Protein AF-A0A7V8ZSY3-F1 (afdb_monomer_lite)

Foldseek 3Di:
DVLLVVLLVLLVCLVVDDPVCSVVSNVVSLVSLVVLCVVVVVPQLSSLLSNLLSLLPDDCVVVSLVSNLVSLVVCVVPVVNDPANLSNLSSLLSQLSSCVVVVVNVSNVVSPVVSVDPDNDDDDDDDALWDADQAQFIFRHPFDWDDPDPPAWIWTGRLHPDIKIWGQAPQRAEIEIEFQFQAQVSSVVRVVVVCVVPVSHHYHAAYEFQALANGRQHNQVNQCPDVVRHAYEFAPCRLVRLVVLVPDDVVVVCNHRHDRGDNVSSNPDDGPHHDHAFDWDHDNNDIDTWHQDAPDVHRRGID

Secondary structure (DSSP, 8-state):
-HHHHHHHHHHHTGGGS-TTTHHHHHHHHHHHHHHHHHHTTT--HHHHHHHHHHHHHS-GGG-THHHHHHHHHHHHHTGGGSSSTTHHHHHHHHHHHHHHHTT-HHHHHHHHHHHT-SSSS-------S-EEETTTEEESS--EEEEEETTTEEEEESSSSS-EEEEE-TTSS-EEEE---S-HHHHHHHHHHHHHH-TTPPPEEEEE-S--SHHHHTTHHHHHTSSSPPEEEE-TTHHHHHHHHTTS-HHHHHHHH-TT--HHHHHT---SEE--S-EEEEETTEEEEE-EESSSSSTTEE-

Structure (mmCIF, N/CA/C/O backbone):
data_AF-A0A7V8ZSY3-F1
#
_entry.id   AF-A0A7V8ZSY3-F1
#
loop_
_atom_site.group_PDB
_atom_site.id
_atom_site.type_symbol
_atom_site.label_atom_id
_atom_site.label_alt_id
_atom_site.label_comp_id
_atom_site.label_asym_id
_atom_site.label_entity_id
_atom_site.label_seq_id
_atom_site.pdbx_PDB_ins_code
_atom_site.Cartn_x
_atom_site.Cartn_y
_atom_site.Cartn_z
_atom_site.occupancy
_atom_site.B_iso_or_equiv
_atom_site.auth_seq_id
_atom_site.auth_comp_id
_atom_site.auth_asym_id
_atom_site.auth_atom_id
_atom_site.pdbx_PDB_model_num
ATOM 1 N N . MET A 1 1 ? 6.169 -17.251 -19.938 1.00 71.38 1 MET A N 1
ATOM 2 C CA . MET A 1 1 ? 6.970 -16.881 -18.748 1.00 71.38 1 MET A CA 1
ATOM 3 C C . MET A 1 1 ? 8.326 -17.573 -18.709 1.00 71.38 1 MET A C 1
ATOM 5 O O . MET A 1 1 ? 9.315 -16.859 -18.752 1.00 71.38 1 MET A O 1
ATOM 9 N N . TYR A 1 2 ? 8.409 -18.911 -18.698 1.00 81.25 2 TYR A N 1
ATOM 10 C CA . TYR A 1 2 ? 9.696 -19.634 -18.654 1.00 81.25 2 TYR A CA 1
ATOM 11 C C . TYR A 1 2 ? 10.700 -19.192 -19.739 1.00 81.25 2 TYR A C 1
ATOM 13 O O . TYR A 1 2 ? 11.804 -18.771 -19.412 1.00 81.25 2 TYR A O 1
ATOM 21 N N . LEU A 1 3 ? 10.290 -19.189 -21.015 1.00 79.25 3 LEU A N 1
ATOM 22 C CA . LEU A 1 3 ? 11.155 -18.768 -22.129 1.00 79.25 3 LEU A CA 1
ATOM 23 C C . LEU A 1 3 ? 11.642 -17.320 -21.998 1.00 79.25 3 LEU A C 1
ATOM 25 O O . LEU A 1 3 ? 12.791 -17.027 -22.304 1.00 79.25 3 LEU A O 1
ATOM 29 N N . THR A 1 4 ? 10.787 -16.425 -21.498 1.00 80.19 4 THR A N 1
ATOM 30 C CA . THR A 1 4 ? 11.145 -15.027 -21.242 1.00 80.19 4 THR A CA 1
ATOM 31 C C . THR A 1 4 ? 12.236 -14.925 -20.176 1.00 80.19 4 THR A C 1
ATOM 33 O O . THR A 1 4 ? 13.214 -14.219 -20.376 1.00 80.19 4 THR A O 1
ATOM 36 N N . ALA A 1 5 ? 12.101 -15.659 -19.067 1.00 79.69 5 ALA A N 1
ATOM 37 C CA . ALA A 1 5 ? 13.089 -15.653 -17.990 1.00 79.69 5 ALA A CA 1
ATOM 38 C C . ALA A 1 5 ? 14.443 -16.216 -18.453 1.00 79.69 5 ALA A C 1
ATOM 40 O O . ALA A 1 5 ? 15.484 -15.611 -18.200 1.00 79.69 5 ALA A O 1
ATOM 41 N N . VAL A 1 6 ? 14.429 -17.334 -19.187 1.00 83.25 6 VAL A N 1
ATOM 42 C CA . VAL A 1 6 ? 15.644 -17.940 -19.751 1.00 83.25 6 VAL A CA 1
ATOM 43 C C . VAL A 1 6 ? 16.326 -16.986 -20.731 1.00 83.25 6 VAL A C 1
ATOM 45 O O . VAL A 1 6 ? 17.536 -16.790 -20.641 1.00 83.25 6 VAL A O 1
ATOM 48 N N . ALA A 1 7 ? 15.571 -16.350 -21.628 1.00 83.19 7 ALA A N 1
ATOM 49 C CA . ALA A 1 7 ? 16.133 -15.407 -22.586 1.00 83.19 7 ALA A CA 1
ATOM 50 C C . ALA A 1 7 ? 16.780 -14.193 -21.897 1.00 83.19 7 ALA A C 1
ATOM 52 O O . ALA A 1 7 ? 17.877 -13.790 -22.277 1.00 83.19 7 ALA A O 1
ATOM 53 N N . SER A 1 8 ? 16.164 -13.648 -20.846 1.00 81.62 8 SER A N 1
ATOM 54 C CA . SER A 1 8 ? 16.742 -12.530 -20.090 1.00 81.62 8 SER A CA 1
ATOM 55 C C . SER A 1 8 ? 18.037 -12.911 -19.369 1.00 81.62 8 SER A C 1
ATOM 57 O O . SER A 1 8 ? 19.006 -12.156 -19.419 1.00 81.62 8 SER A O 1
ATOM 59 N N . LEU A 1 9 ? 18.101 -14.104 -18.765 1.00 83.94 9 LEU A N 1
ATOM 60 C CA . LEU A 1 9 ? 19.337 -14.618 -18.160 1.00 83.94 9 LEU A CA 1
ATOM 61 C C . LEU A 1 9 ? 20.438 -14.814 -19.211 1.00 83.94 9 LEU A C 1
ATOM 63 O O . LEU A 1 9 ? 21.585 -14.429 -18.997 1.00 83.94 9 LEU A O 1
ATOM 67 N N . ARG A 1 10 ? 20.084 -15.357 -20.383 1.00 87.88 10 ARG A N 1
ATOM 68 C CA . ARG A 1 10 ? 21.019 -15.507 -21.506 1.00 87.88 10 ARG A CA 1
ATOM 69 C C . ARG A 1 10 ? 21.526 -14.164 -22.021 1.00 87.88 10 ARG A C 1
ATOM 71 O O . ARG A 1 10 ? 22.699 -14.075 -22.372 1.00 87.88 10 ARG A O 1
ATOM 78 N N . ALA A 1 11 ? 20.670 -13.145 -22.070 1.00 83.56 11 ALA A N 1
ATOM 79 C CA . ALA A 1 11 ? 21.058 -11.796 -22.467 1.00 83.56 11 ALA A CA 1
ATOM 80 C C . ALA A 1 11 ? 22.077 -11.200 -21.484 1.00 83.56 11 ALA A C 1
ATOM 82 O O . ALA A 1 11 ? 23.098 -10.682 -21.924 1.00 83.56 11 ALA A O 1
ATOM 83 N N . GLY A 1 12 ? 21.851 -11.354 -20.174 1.00 81.19 12 GLY A N 1
ATOM 84 C CA . GLY A 1 12 ? 22.788 -10.900 -19.140 1.00 81.19 12 GLY A CA 1
ATOM 85 C C . GLY A 1 12 ? 24.145 -11.614 -19.164 1.00 81.19 12 GLY A C 1
ATOM 86 O O . GLY A 1 12 ? 25.152 -11.014 -18.814 1.00 81.19 12 GLY A O 1
ATOM 87 N N . HIS A 1 13 ? 24.192 -12.865 -19.629 1.00 88.00 13 HIS A N 1
ATOM 88 C CA . HIS A 1 13 ? 25.427 -13.653 -19.741 1.00 88.00 13 HIS A CA 1
ATOM 89 C C . HIS A 1 13 ? 26.177 -13.453 -21.074 1.00 88.00 13 HIS A C 1
ATOM 91 O O . HIS A 1 13 ? 27.211 -14.074 -21.312 1.00 88.00 13 HIS A O 1
ATOM 97 N N . ALA A 1 14 ? 25.670 -12.625 -21.996 1.00 83.88 14 ALA A N 1
ATOM 98 C CA . ALA A 1 14 ? 26.228 -12.528 -23.347 1.00 83.88 14 ALA A CA 1
ATOM 99 C C . ALA A 1 14 ? 27.699 -12.065 -23.377 1.00 83.88 14 ALA A C 1
ATOM 101 O O . ALA A 1 14 ? 28.445 -12.476 -24.273 1.00 83.88 14 ALA A O 1
ATOM 102 N N . ASP A 1 15 ? 28.126 -11.255 -22.406 1.00 84.06 15 ASP A N 1
ATOM 103 C CA . ASP A 1 15 ? 29.500 -10.750 -22.321 1.00 84.06 15 ASP A CA 1
ATOM 104 C C . ASP A 1 15 ? 30.519 -11.809 -21.879 1.00 84.06 15 ASP A C 1
ATOM 106 O O . ASP A 1 15 ? 31.682 -11.729 -22.285 1.00 84.06 15 ASP A O 1
ATOM 110 N N . ASP A 1 16 ? 30.068 -12.857 -21.188 1.00 86.56 16 ASP A N 1
ATOM 111 C CA . ASP A 1 16 ? 30.887 -14.011 -20.795 1.00 86.56 16 ASP A CA 1
ATOM 112 C C . ASP A 1 16 ? 30.999 -15.059 -21.917 1.00 86.56 16 ASP A C 1
ATOM 114 O O . ASP A 1 16 ? 31.832 -15.969 -21.878 1.00 86.56 16 ASP A O 1
ATOM 118 N N . VAL A 1 17 ? 30.169 -14.948 -22.961 1.00 84.81 17 VAL A N 1
ATOM 119 C CA . VAL A 1 17 ? 30.220 -15.849 -24.116 1.00 84.81 17 VAL A CA 1
ATOM 120 C C . VAL A 1 17 ? 31.403 -15.481 -25.006 1.00 84.81 17 VAL A C 1
ATOM 122 O O . VAL A 1 17 ? 31.562 -14.329 -25.430 1.00 84.81 17 VAL A O 1
ATOM 125 N N . PHE A 1 18 ? 32.196 -16.498 -25.357 1.00 88.44 18 PHE A N 1
ATOM 126 C CA . PHE A 1 18 ? 33.329 -16.377 -26.273 1.00 88.44 18 PHE A CA 1
ATOM 127 C C . PHE A 1 18 ? 32.944 -15.634 -27.562 1.00 88.44 18 PHE A C 1
ATOM 129 O O . PHE A 1 18 ? 31.941 -15.963 -28.202 1.00 88.44 18 PHE A O 1
ATOM 136 N N . LEU A 1 19 ? 33.769 -14.661 -27.964 1.00 84.44 19 LEU A N 1
ATOM 137 C CA . LEU A 1 19 ? 33.450 -13.669 -29.000 1.00 84.44 19 LEU A CA 1
ATOM 138 C C . LEU A 1 19 ? 32.914 -14.280 -30.306 1.00 84.44 19 LEU A C 1
ATOM 140 O O . LEU A 1 19 ? 31.914 -13.798 -30.831 1.00 84.44 19 LEU A O 1
ATOM 144 N N . LEU A 1 20 ? 33.501 -15.382 -30.796 1.00 86.00 20 LEU A N 1
ATOM 145 C CA . LEU A 1 20 ? 33.061 -16.027 -32.046 1.00 86.00 20 LEU A CA 1
ATOM 146 C C . LEU A 1 20 ? 31.676 -16.693 -31.947 1.00 86.00 20 LEU A C 1
ATOM 148 O O . LEU A 1 20 ? 31.004 -16.868 -32.960 1.00 86.00 20 LEU A O 1
ATOM 152 N N . LYS A 1 21 ? 31.229 -17.061 -30.740 1.00 88.25 21 LYS A N 1
ATOM 153 C CA . LYS A 1 21 ? 29.916 -17.688 -30.498 1.00 88.25 21 LYS A CA 1
ATOM 154 C C . LYS A 1 21 ? 28.832 -16.670 -30.134 1.00 88.25 21 LYS A C 1
ATOM 156 O O . LYS A 1 21 ? 27.643 -16.974 -30.246 1.00 88.25 21 LYS A O 1
ATOM 161 N N . ARG A 1 22 ? 29.225 -15.459 -29.731 1.00 88.19 22 ARG A N 1
ATOM 162 C CA . ARG A 1 22 ? 28.322 -14.409 -29.242 1.00 88.19 22 ARG A CA 1
ATOM 163 C C . ARG A 1 22 ? 27.230 -14.012 -30.249 1.00 88.19 22 ARG A C 1
ATOM 165 O O . ARG A 1 22 ? 26.080 -13.915 -29.827 1.00 88.19 22 ARG A O 1
ATOM 172 N N . PRO A 1 23 ? 27.490 -13.868 -31.567 1.00 89.50 23 PRO A N 1
ATOM 173 C CA . PRO A 1 23 ? 26.424 -13.539 -32.517 1.00 89.50 23 PRO A CA 1
ATOM 174 C C . PRO A 1 23 ? 25.327 -14.607 -32.604 1.00 89.50 23 PRO A C 1
ATOM 176 O O . PRO A 1 23 ? 24.145 -14.271 -32.674 1.00 89.50 23 PRO A O 1
ATOM 179 N N . GLY A 1 24 ? 25.705 -15.891 -32.572 1.00 89.50 24 GLY A N 1
ATOM 180 C CA . GLY A 1 24 ? 24.752 -17.005 -32.536 1.00 89.50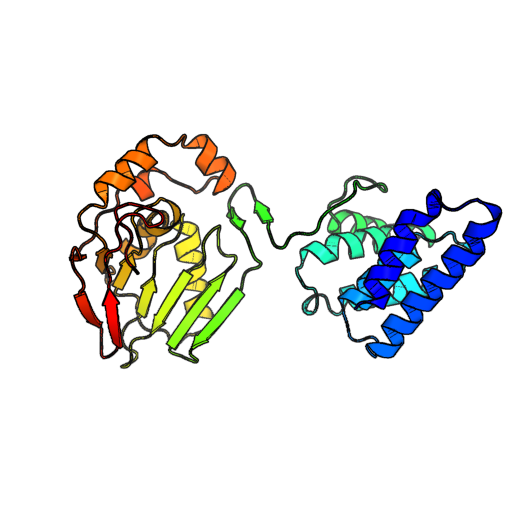 24 GLY A CA 1
ATOM 181 C C . GLY A 1 24 ? 23.949 -17.010 -31.237 1.00 89.50 24 GLY A C 1
ATOM 182 O O . GLY A 1 24 ? 22.724 -17.074 -31.267 1.00 89.50 24 GLY A O 1
ATOM 183 N N . TRP A 1 25 ? 24.632 -16.810 -30.107 1.00 90.50 25 TRP A N 1
ATOM 184 C CA . TRP A 1 25 ? 24.003 -16.715 -28.790 1.00 90.50 25 TRP A CA 1
ATOM 185 C C . TRP A 1 25 ? 22.940 -15.612 -28.706 1.00 90.50 25 TRP A C 1
ATOM 187 O O . TRP A 1 25 ? 21.841 -15.853 -28.195 1.00 90.50 25 TRP A O 1
ATOM 197 N N . VAL A 1 26 ? 23.245 -14.421 -29.234 1.00 90.88 26 VAL A N 1
ATOM 198 C CA . VAL A 1 26 ? 22.307 -13.290 -29.297 1.00 90.88 26 VAL A CA 1
ATOM 199 C C . VAL A 1 26 ? 21.101 -13.646 -30.165 1.00 90.88 26 VAL A C 1
ATOM 201 O O . VAL A 1 26 ? 19.968 -13.489 -29.717 1.00 90.88 26 VAL A O 1
ATOM 204 N N . ARG A 1 27 ? 21.313 -14.199 -31.367 1.00 92.00 27 ARG A N 1
ATOM 205 C CA . ARG A 1 27 ? 20.216 -14.599 -32.269 1.00 92.00 27 ARG A CA 1
ATOM 206 C C . ARG A 1 27 ? 19.293 -15.645 -31.648 1.00 92.00 27 ARG A C 1
ATOM 208 O O . ARG A 1 27 ? 18.078 -15.522 -31.763 1.00 92.00 27 ARG A O 1
ATOM 215 N N . ASP A 1 28 ? 19.845 -16.647 -30.975 1.00 92.44 28 ASP A N 1
ATOM 216 C CA . ASP A 1 28 ? 19.040 -17.677 -30.313 1.00 92.44 28 ASP A CA 1
ATOM 217 C C . ASP A 1 28 ? 18.241 -17.106 -29.139 1.00 92.44 28 ASP A C 1
ATOM 219 O O . ASP A 1 28 ? 17.092 -17.485 -28.919 1.00 92.44 28 ASP A O 1
ATOM 223 N N . THR A 1 29 ? 18.818 -16.145 -28.418 1.00 91.50 29 THR A N 1
ATOM 224 C CA . THR A 1 29 ? 18.130 -15.433 -27.334 1.00 91.50 29 THR A CA 1
ATOM 225 C C . THR A 1 29 ? 16.959 -14.602 -27.867 1.00 91.50 29 THR A C 1
ATOM 227 O O . THR A 1 29 ? 15.865 -14.652 -27.309 1.00 91.50 29 THR A O 1
ATOM 230 N N . LEU A 1 30 ? 17.142 -13.907 -28.993 1.00 93.19 30 LEU A N 1
ATOM 231 C CA . LEU A 1 30 ? 16.075 -13.155 -29.663 1.00 93.19 30 LEU A CA 1
ATOM 232 C C . LEU A 1 30 ? 14.940 -14.073 -30.141 1.00 93.19 30 LEU A C 1
ATOM 234 O O . LEU A 1 30 ? 13.776 -13.789 -29.868 1.00 93.19 30 LEU A O 1
ATOM 238 N N . LYS A 1 31 ? 15.266 -15.231 -30.730 1.00 93.94 31 LYS A N 1
ATOM 239 C CA . LYS A 1 31 ? 14.263 -16.241 -31.115 1.00 93.94 31 LYS A CA 1
ATOM 240 C C . LYS A 1 31 ? 13.443 -16.743 -29.925 1.00 93.94 31 LYS A C 1
ATOM 242 O O . LYS A 1 31 ? 12.242 -16.954 -30.059 1.00 93.94 31 LYS A O 1
ATOM 247 N N . GLN A 1 32 ? 14.063 -16.928 -28.756 1.00 93.06 32 GLN A N 1
ATOM 248 C CA . GLN A 1 32 ? 13.330 -17.316 -27.545 1.00 93.06 32 GLN A CA 1
ATOM 249 C C . GLN A 1 32 ? 12.357 -16.224 -27.084 1.00 93.06 32 GLN A C 1
ATOM 251 O O . GLN A 1 32 ? 11.256 -16.544 -26.634 1.00 93.06 32 GLN A O 1
ATOM 256 N N . LEU A 1 33 ? 12.729 -14.947 -27.222 1.00 91.88 33 LEU A N 1
ATOM 257 C CA . LEU A 1 33 ? 11.833 -13.822 -26.939 1.00 91.88 33 LEU A CA 1
ATOM 258 C C . LEU A 1 33 ? 10.663 -13.770 -27.930 1.00 91.88 33 LEU A C 1
ATOM 260 O O . LEU A 1 33 ? 9.525 -13.571 -27.504 1.00 91.88 33 LEU A O 1
ATOM 264 N N . ASP A 1 34 ? 10.918 -13.996 -29.222 1.00 93.00 34 ASP A N 1
ATOM 265 C CA . ASP A 1 34 ? 9.868 -14.083 -30.248 1.00 93.00 34 ASP A CA 1
ATOM 266 C C . ASP A 1 34 ? 8.883 -15.214 -29.952 1.00 93.00 34 ASP A C 1
ATOM 268 O O . ASP A 1 34 ? 7.668 -15.008 -29.964 1.00 93.00 34 ASP A O 1
ATOM 272 N N . GLU A 1 35 ? 9.396 -16.392 -29.600 1.00 92.56 35 GLU A N 1
ATOM 273 C CA . GLU A 1 35 ? 8.562 -17.540 -29.260 1.00 92.56 35 GLU A CA 1
ATOM 274 C C . GLU A 1 35 ? 7.745 -17.294 -27.983 1.00 92.56 35 GLU A C 1
ATOM 276 O O . GLU A 1 35 ? 6.551 -17.592 -27.930 1.00 92.56 35 GLU A O 1
ATOM 281 N N . ALA A 1 36 ? 8.340 -16.667 -26.964 1.00 89.25 36 ALA A N 1
ATOM 282 C CA . ALA A 1 36 ? 7.623 -16.286 -25.751 1.00 89.25 36 ALA A CA 1
ATOM 283 C C . ALA A 1 36 ? 6.488 -15.284 -26.028 1.00 89.25 36 ALA A C 1
ATOM 285 O O . ALA A 1 36 ? 5.400 -15.389 -25.447 1.00 89.25 36 ALA A O 1
ATOM 286 N N . LYS A 1 37 ? 6.721 -14.318 -26.924 1.00 90.19 37 LYS A N 1
ATOM 287 C CA . LYS A 1 37 ? 5.707 -13.357 -27.371 1.00 90.19 37 LYS A CA 1
ATOM 288 C C . LYS A 1 37 ? 4.600 -14.058 -28.163 1.00 90.19 37 LYS A C 1
ATOM 290 O O . LYS A 1 37 ? 3.430 -13.820 -27.880 1.00 90.19 37 LYS A O 1
ATOM 295 N N . ARG A 1 38 ? 4.944 -14.981 -29.069 1.00 92.69 38 ARG A N 1
ATOM 296 C CA . ARG A 1 38 ? 3.977 -15.783 -29.839 1.00 92.69 38 ARG A CA 1
ATOM 297 C C . ARG A 1 38 ? 3.070 -16.615 -28.929 1.00 92.69 38 ARG A C 1
ATOM 299 O O . ARG A 1 38 ? 1.853 -16.556 -29.064 1.00 92.69 38 ARG A O 1
ATOM 306 N N . LEU A 1 39 ? 3.650 -17.344 -27.975 1.00 91.19 39 LEU A N 1
ATOM 307 C CA . LEU A 1 39 ? 2.906 -18.207 -27.047 1.00 91.19 39 LEU A CA 1
ATOM 308 C C . LEU A 1 39 ? 1.999 -17.429 -26.085 1.00 91.19 39 LEU A C 1
ATOM 310 O O . LEU A 1 39 ? 1.005 -17.968 -25.614 1.00 91.19 39 LEU A O 1
ATOM 314 N N . SER A 1 40 ? 2.330 -16.171 -25.787 1.00 88.19 40 SER A N 1
ATOM 315 C CA . SER A 1 40 ? 1.503 -15.294 -24.946 1.00 88.19 40 SER A CA 1
ATOM 316 C C . SER A 1 40 ? 0.482 -14.467 -25.735 1.00 88.19 40 SER A C 1
ATOM 318 O O . SER A 1 40 ? -0.165 -13.596 -25.155 1.00 88.19 40 SER A O 1
ATOM 320 N N . GLY A 1 41 ? 0.376 -14.672 -27.054 1.00 89.38 41 GLY A N 1
ATOM 321 C CA . GLY A 1 41 ? -0.443 -13.837 -27.940 1.00 89.38 41 GLY A CA 1
ATOM 322 C C . GLY A 1 41 ? 0.006 -12.373 -27.994 1.00 89.38 41 GLY A C 1
ATOM 323 O O . GLY A 1 41 ? -0.720 -11.525 -28.495 1.00 89.38 41 GLY A O 1
ATOM 324 N N . GLY A 1 42 ? 1.188 -12.051 -27.458 1.00 87.25 42 GLY A N 1
ATOM 325 C CA . GLY A 1 42 ? 1.644 -10.677 -27.298 1.00 87.25 42 GLY A CA 1
ATOM 326 C C . GLY A 1 42 ? 0.829 -9.857 -26.295 1.00 87.25 42 GLY A C 1
ATOM 327 O O . GLY A 1 42 ? 0.890 -8.636 -26.368 1.00 87.25 42 GLY A O 1
ATOM 328 N N . GLU A 1 43 ? 0.096 -10.476 -25.369 1.00 90.19 43 GLU A N 1
ATOM 329 C CA . GLU A 1 43 ? -0.744 -9.758 -24.392 1.00 90.19 43 GLU A CA 1
ATOM 330 C C . GLU A 1 43 ? -0.132 -9.681 -22.988 1.00 90.19 43 GLU A C 1
ATOM 332 O O . GLU A 1 43 ? -0.598 -8.931 -22.128 1.00 90.19 43 GLU A O 1
ATOM 337 N N . LEU A 1 44 ? 0.934 -10.443 -22.736 1.00 91.19 44 LEU A N 1
ATOM 338 C CA . LEU A 1 44 ? 1.572 -10.502 -21.428 1.00 91.19 44 LEU A CA 1
ATOM 339 C C . LEU A 1 44 ? 2.590 -9.367 -21.253 1.00 91.19 44 LEU A C 1
ATOM 341 O O . LEU A 1 44 ? 3.645 -9.375 -21.894 1.00 91.19 44 LEU A O 1
ATOM 345 N N . PHE A 1 45 ? 2.313 -8.445 -20.323 1.00 92.69 45 PHE A N 1
ATOM 346 C CA . PHE A 1 45 ? 3.160 -7.274 -20.063 1.00 92.69 45 PHE A CA 1
ATOM 347 C C . PHE A 1 45 ? 4.622 -7.645 -19.819 1.00 92.69 45 PHE A C 1
ATOM 349 O O . PHE A 1 45 ? 5.509 -7.129 -20.491 1.00 92.69 45 PHE A O 1
ATOM 356 N N . VAL A 1 46 ? 4.885 -8.597 -18.919 1.00 90.25 46 VAL A N 1
ATOM 357 C CA . VAL A 1 46 ? 6.257 -9.007 -18.573 1.00 90.25 46 VAL A CA 1
ATOM 358 C C . VAL A 1 46 ? 7.015 -9.556 -19.787 1.00 90.25 46 VAL A C 1
ATOM 360 O O . VAL A 1 46 ? 8.211 -9.308 -19.925 1.00 90.25 46 VAL A O 1
ATOM 363 N N . ALA A 1 47 ? 6.335 -10.260 -20.697 1.00 91.56 47 ALA A N 1
ATOM 364 C CA . ALA A 1 47 ? 6.971 -10.790 -21.901 1.00 91.56 47 ALA A CA 1
ATOM 365 C C . ALA A 1 47 ? 7.406 -9.670 -22.855 1.00 91.56 47 ALA A C 1
ATOM 367 O O . ALA A 1 47 ? 8.533 -9.694 -23.351 1.00 91.56 47 ALA A O 1
ATOM 368 N N . ARG A 1 48 ? 6.547 -8.666 -23.074 1.00 94.50 48 ARG A N 1
ATOM 369 C CA . ARG A 1 48 ? 6.886 -7.501 -23.903 1.00 94.50 48 ARG A CA 1
ATOM 370 C C . ARG A 1 48 ? 7.900 -6.587 -23.245 1.00 94.50 48 ARG A C 1
ATOM 372 O O . ARG A 1 48 ? 8.813 -6.135 -23.920 1.00 94.50 48 ARG A O 1
ATOM 379 N N . TRP A 1 49 ? 7.789 -6.370 -21.940 1.00 93.62 49 TRP A N 1
ATOM 380 C CA . TRP A 1 49 ? 8.757 -5.590 -21.183 1.00 93.62 49 TRP A CA 1
ATOM 381 C C . TRP A 1 49 ? 10.160 -6.188 -21.315 1.00 93.62 49 TRP A C 1
ATOM 383 O O . TRP A 1 49 ? 11.068 -5.502 -21.774 1.00 93.62 49 TRP A O 1
ATOM 393 N N . MET A 1 50 ? 10.317 -7.489 -21.041 1.00 90.88 50 MET A N 1
ATOM 394 C CA . MET A 1 50 ? 11.598 -8.189 -21.198 1.00 90.88 50 MET A CA 1
ATOM 395 C C . MET A 1 50 ? 12.102 -8.144 -22.647 1.00 90.88 50 MET A C 1
ATOM 397 O O . MET A 1 50 ? 13.269 -7.837 -22.878 1.00 90.88 50 MET A O 1
ATOM 401 N N . SER A 1 51 ? 11.229 -8.408 -23.630 1.00 93.88 51 SER A N 1
ATOM 402 C CA . SER A 1 51 ? 11.584 -8.336 -25.057 1.00 93.88 51 SER A CA 1
ATOM 403 C C . SER A 1 51 ? 12.097 -6.946 -25.441 1.00 93.88 51 SER A C 1
ATOM 405 O O . SER A 1 51 ? 13.181 -6.822 -26.009 1.00 93.88 51 SER A O 1
ATOM 407 N N . GLY A 1 52 ? 11.363 -5.896 -25.071 1.00 94.38 52 GLY A N 1
ATOM 408 C CA . GLY A 1 52 ? 11.709 -4.509 -25.358 1.00 94.38 52 GLY A CA 1
ATOM 409 C C . GLY A 1 52 ? 13.015 -4.070 -24.699 1.00 94.38 52 GLY A C 1
ATOM 410 O O . GLY A 1 52 ? 13.880 -3.511 -25.373 1.00 94.38 52 GLY A O 1
ATOM 411 N N . VAL A 1 53 ? 13.187 -4.374 -23.408 1.00 92.19 53 VAL A N 1
ATOM 412 C CA . VAL A 1 53 ? 14.398 -4.058 -22.632 1.00 92.19 53 VAL A CA 1
ATOM 413 C C . VAL A 1 53 ? 15.628 -4.746 -23.223 1.00 92.19 53 VAL A C 1
ATOM 415 O O . VAL A 1 53 ? 16.647 -4.089 -23.435 1.00 92.19 53 VAL A O 1
ATOM 418 N N . VAL A 1 54 ? 15.547 -6.046 -23.529 1.00 92.06 54 VAL A N 1
ATOM 419 C CA . VAL A 1 54 ? 16.674 -6.790 -24.114 1.00 92.06 54 VAL A CA 1
ATOM 420 C C . VAL A 1 54 ? 16.998 -6.255 -25.508 1.00 92.06 54 VAL A C 1
ATOM 422 O O . VAL A 1 54 ? 18.140 -5.884 -25.769 1.00 92.06 54 VAL A O 1
ATOM 425 N N . ARG A 1 55 ? 16.004 -6.139 -26.398 1.00 94.69 55 ARG A N 1
ATOM 426 C CA . ARG A 1 55 ? 16.212 -5.689 -27.787 1.00 94.69 55 ARG A CA 1
ATOM 427 C C . ARG A 1 55 ? 16.743 -4.261 -27.886 1.00 94.69 55 ARG A C 1
ATOM 429 O O . ARG A 1 55 ? 17.519 -3.976 -28.794 1.00 94.69 55 ARG A O 1
ATOM 436 N N . ALA A 1 56 ? 16.383 -3.378 -26.953 1.00 93.25 56 ALA A N 1
ATOM 437 C CA . ALA A 1 56 ? 16.898 -2.007 -26.911 1.00 93.25 56 ALA A CA 1
ATOM 438 C C . ALA A 1 56 ? 18.411 -1.932 -26.632 1.00 93.25 56 ALA A C 1
ATOM 440 O O . ALA A 1 56 ? 19.036 -0.919 -26.943 1.00 93.25 56 ALA A O 1
ATOM 441 N N . GLN A 1 57 ? 18.990 -2.984 -26.047 1.00 90.44 57 GLN A N 1
ATOM 442 C CA . GLN A 1 57 ? 20.405 -3.056 -25.670 1.00 90.44 57 GLN A CA 1
ATOM 443 C C . GLN A 1 57 ? 21.259 -3.821 -26.690 1.00 90.44 57 GLN A C 1
ATOM 445 O O . GLN A 1 57 ? 22.486 -3.772 -26.635 1.00 90.44 57 GLN A O 1
ATOM 450 N N . VAL A 1 58 ? 20.631 -4.518 -27.640 1.00 89.94 58 VAL A N 1
ATOM 451 C CA . VAL A 1 58 ? 21.349 -5.275 -28.668 1.00 89.94 58 VAL A CA 1
ATOM 452 C C . VAL A 1 58 ? 22.004 -4.315 -29.680 1.00 89.94 58 VAL A C 1
ATOM 454 O O . VAL A 1 58 ? 21.373 -3.340 -30.100 1.00 89.94 58 VAL A O 1
ATOM 457 N N . PRO A 1 59 ? 23.250 -4.581 -30.132 1.00 88.06 59 PRO A N 1
ATOM 458 C CA . PRO A 1 59 ? 23.912 -3.764 -31.144 1.00 88.06 59 PRO A CA 1
ATOM 459 C C . PRO A 1 59 ? 23.086 -3.590 -32.425 1.00 88.06 59 PRO A C 1
ATOM 461 O O . PRO A 1 59 ? 22.417 -4.513 -32.892 1.00 88.06 59 PRO A O 1
ATOM 464 N N . GLY A 1 60 ? 23.202 -2.419 -33.059 1.00 86.50 60 GLY A N 1
ATOM 465 C CA . GLY A 1 60 ? 22.391 -2.056 -34.229 1.00 86.50 60 GLY A CA 1
ATOM 466 C C . GLY A 1 60 ? 22.484 -3.029 -35.414 1.00 86.50 60 GLY A C 1
ATOM 467 O O . GLY A 1 60 ? 21.530 -3.129 -36.180 1.00 86.50 60 GLY A O 1
ATOM 468 N N . LEU A 1 61 ? 23.578 -3.792 -35.527 1.00 89.69 61 LEU A N 1
ATOM 469 C CA . LEU A 1 61 ? 23.785 -4.799 -36.576 1.00 89.69 61 LEU A CA 1
ATOM 470 C C . LEU A 1 61 ? 22.745 -5.935 -36.573 1.00 89.69 61 LEU A C 1
ATOM 472 O O . LEU A 1 61 ? 22.596 -6.618 -37.581 1.00 89.69 61 LEU A O 1
ATOM 476 N N . PHE A 1 62 ? 22.033 -6.148 -35.461 1.00 90.88 62 PHE A N 1
ATOM 477 C CA . PHE A 1 62 ? 20.975 -7.159 -35.370 1.00 90.88 62 PHE A CA 1
ATOM 478 C C . PHE A 1 62 ? 19.597 -6.637 -35.807 1.00 90.88 62 PHE A C 1
ATOM 480 O O . PHE A 1 62 ? 18.676 -7.430 -35.938 1.00 90.88 62 PHE A O 1
ATOM 487 N N . GLY A 1 63 ? 19.432 -5.330 -36.053 1.00 92.38 63 GLY A N 1
ATOM 488 C CA . GLY A 1 63 ? 18.173 -4.777 -36.576 1.00 92.38 63 GLY A CA 1
ATOM 489 C C . GLY A 1 63 ? 17.010 -4.706 -35.573 1.00 92.38 63 GLY A C 1
ATOM 490 O O . GLY A 1 63 ? 15.872 -4.471 -35.964 1.00 92.38 63 GLY A O 1
ATOM 491 N N . GLU A 1 64 ? 17.277 -4.845 -34.274 1.00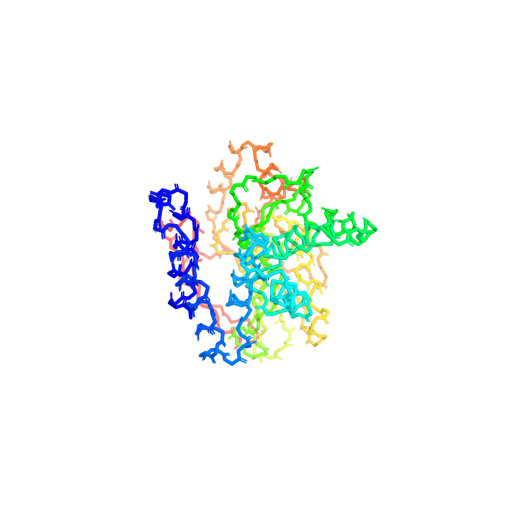 95.44 64 GLU A N 1
ATOM 492 C CA . GLU A 1 64 ? 16.241 -5.068 -33.249 1.00 95.44 64 GLU A CA 1
ATOM 493 C C . GLU A 1 64 ? 15.526 -3.810 -32.730 1.00 95.44 64 GLU A C 1
ATOM 495 O O . GLU A 1 64 ? 14.549 -3.883 -31.982 1.00 95.44 64 GLU A O 1
ATOM 500 N N . ARG A 1 65 ? 15.973 -2.623 -33.149 1.00 93.81 65 ARG A N 1
ATOM 501 C CA . ARG A 1 65 ? 15.491 -1.334 -32.620 1.00 93.81 65 ARG A CA 1
ATOM 502 C C . ARG A 1 65 ? 14.001 -1.090 -32.858 1.00 93.81 65 ARG A C 1
ATOM 504 O O . ARG A 1 65 ? 13.337 -0.488 -32.017 1.00 93.81 65 ARG A O 1
ATOM 511 N N . ALA A 1 66 ? 13.471 -1.512 -34.006 1.00 94.94 66 ALA A N 1
ATOM 512 C CA . ALA A 1 66 ? 12.057 -1.326 -34.330 1.00 94.94 66 ALA A CA 1
ATOM 513 C C . ALA A 1 66 ? 11.158 -2.203 -33.446 1.00 94.94 66 ALA A C 1
ATOM 515 O O . ALA A 1 66 ? 10.168 -1.714 -32.901 1.00 94.94 66 ALA A O 1
ATOM 516 N N . ALA A 1 67 ? 11.547 -3.465 -33.246 1.00 95.56 67 ALA A N 1
ATOM 517 C CA . ALA A 1 67 ? 10.859 -4.389 -32.350 1.00 95.56 67 ALA A CA 1
ATOM 518 C C . ALA A 1 67 ? 10.940 -3.918 -30.889 1.00 95.56 67 ALA A C 1
ATOM 520 O O . ALA A 1 67 ? 9.921 -3.903 -30.199 1.00 95.56 67 ALA A O 1
ATOM 521 N N . ALA A 1 68 ? 12.112 -3.439 -30.451 1.00 96.69 68 ALA A N 1
ATOM 522 C CA . ALA A 1 68 ? 12.289 -2.842 -29.129 1.00 96.69 68 ALA A CA 1
ATOM 523 C C . ALA A 1 68 ? 11.327 -1.669 -28.898 1.00 96.69 68 ALA A C 1
ATOM 525 O O . ALA A 1 68 ? 10.604 -1.641 -27.904 1.00 96.69 68 ALA A O 1
ATOM 526 N N . MET A 1 69 ? 11.272 -0.728 -29.848 1.00 97.25 69 MET A N 1
ATOM 527 C CA . MET A 1 69 ? 10.367 0.421 -29.782 1.00 97.25 69 MET A CA 1
ATOM 528 C C . MET A 1 69 ? 8.902 -0.025 -29.712 1.00 97.25 69 MET A C 1
ATOM 530 O O . MET A 1 69 ? 8.154 0.474 -28.877 1.00 97.25 69 MET A O 1
ATOM 534 N N . GLN A 1 70 ? 8.491 -0.981 -30.551 1.00 97.00 70 GLN A N 1
ATOM 535 C CA . GLN A 1 70 ? 7.117 -1.483 -30.565 1.00 97.00 70 GLN A CA 1
ATOM 536 C C . GLN A 1 70 ? 6.713 -2.089 -29.214 1.00 97.00 70 GLN A C 1
ATOM 538 O O . GLN A 1 70 ? 5.628 -1.799 -28.714 1.00 97.00 70 GLN A O 1
ATOM 543 N N . ASP A 1 71 ? 7.569 -2.923 -28.625 1.00 97.25 71 ASP A N 1
ATOM 544 C CA . ASP A 1 71 ? 7.269 -3.576 -27.351 1.00 97.25 71 ASP A CA 1
ATOM 545 C C . ASP A 1 71 ? 7.250 -2.576 -26.186 1.00 97.25 71 ASP A C 1
ATOM 547 O O . ASP A 1 71 ? 6.332 -2.613 -25.370 1.00 97.25 71 ASP A O 1
ATOM 551 N N . LEU A 1 72 ? 8.195 -1.633 -26.138 1.00 97.50 72 LEU A N 1
ATOM 552 C CA . LEU A 1 72 ? 8.258 -0.620 -25.080 1.00 97.50 72 LEU A CA 1
ATOM 553 C C . LEU A 1 72 ? 7.106 0.394 -25.162 1.00 97.50 72 LEU A C 1
ATOM 555 O O . LEU A 1 72 ? 6.533 0.752 -24.133 1.00 97.50 72 LEU A O 1
ATOM 559 N N . VAL A 1 73 ? 6.717 0.822 -26.368 1.00 97.75 73 VAL A N 1
ATOM 560 C CA . VAL A 1 73 ? 5.532 1.676 -26.570 1.00 97.75 73 VAL A CA 1
ATOM 561 C C . VAL A 1 73 ? 4.251 0.927 -26.207 1.00 97.75 73 VAL A C 1
ATOM 563 O O . VAL A 1 73 ? 3.360 1.512 -25.592 1.00 97.75 73 VAL A O 1
ATOM 566 N N . TRP A 1 74 ? 4.157 -0.371 -26.517 1.00 97.31 74 TRP A N 1
ATOM 567 C CA . TRP A 1 74 ? 3.025 -1.183 -26.070 1.00 97.31 74 TRP A CA 1
ATOM 568 C C . TRP A 1 74 ? 2.954 -1.238 -24.541 1.00 97.31 74 TRP A C 1
ATOM 570 O O . TRP A 1 74 ? 1.870 -1.052 -23.993 1.00 97.31 74 TRP A O 1
ATOM 580 N N . CYS A 1 75 ? 4.086 -1.428 -23.850 1.00 96.88 75 CYS A N 1
ATOM 581 C CA . CYS A 1 75 ? 4.127 -1.413 -22.384 1.00 96.88 75 CYS A CA 1
ATOM 582 C C . CYS A 1 75 ? 3.673 -0.062 -21.823 1.00 96.88 75 CYS A C 1
ATOM 584 O O . CYS A 1 75 ? 2.931 -0.026 -20.850 1.00 96.88 75 CYS A O 1
ATOM 586 N N . LEU A 1 76 ? 4.060 1.046 -22.460 1.00 96.31 76 LEU A N 1
ATOM 587 C CA . LEU A 1 76 ? 3.587 2.373 -22.073 1.00 96.31 76 LEU A CA 1
ATOM 588 C C . LEU A 1 76 ? 2.066 2.524 -22.218 1.00 96.31 76 LEU A C 1
ATOM 590 O O . LEU A 1 76 ? 1.424 3.083 -21.333 1.00 96.31 76 LEU A O 1
ATOM 594 N N . ALA A 1 77 ? 1.490 2.008 -23.305 1.00 96.50 77 ALA A N 1
ATOM 595 C CA . ALA A 1 77 ? 0.048 2.046 -23.541 1.00 96.50 77 ALA A CA 1
ATOM 596 C C . ALA A 1 77 ? -0.757 1.114 -22.613 1.00 96.50 77 ALA A C 1
ATOM 598 O O . ALA A 1 77 ? -1.956 1.318 -22.458 1.00 96.50 77 ALA A O 1
ATOM 599 N N . HIS A 1 78 ? -0.105 0.123 -21.997 1.00 95.56 78 HIS A N 1
ATOM 600 C CA . HIS A 1 78 ? -0.718 -0.874 -21.111 1.00 95.56 78 HIS A CA 1
ATOM 601 C C . HIS A 1 78 ? -0.059 -0.880 -19.726 1.00 95.56 78 HIS A C 1
ATOM 603 O O . HIS A 1 78 ? 0.193 -1.938 -19.144 1.00 95.56 78 HIS A O 1
ATOM 609 N N . ALA A 1 79 ? 0.286 0.304 -19.213 1.00 90.69 79 ALA A N 1
ATOM 610 C CA . ALA A 1 79 ? 0.946 0.449 -17.916 1.0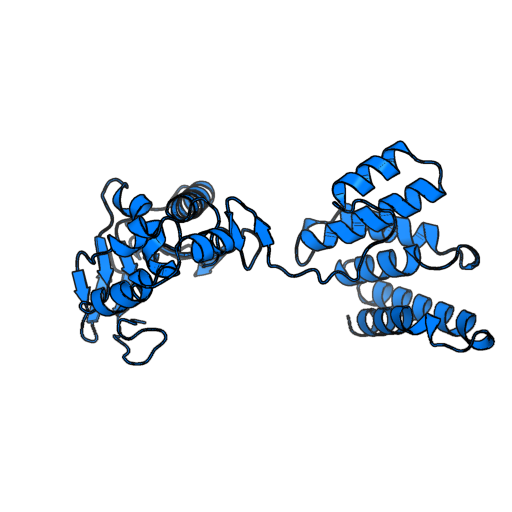0 90.69 79 ALA A CA 1
ATOM 611 C C . ALA A 1 79 ? 0.097 -0.103 -16.752 1.00 90.69 79 ALA A C 1
ATOM 613 O O . ALA A 1 79 ? 0.645 -0.503 -15.729 1.00 90.69 79 ALA A O 1
ATOM 614 N N . ASP A 1 80 ? -1.224 -0.178 -16.926 1.00 86.69 80 ASP A N 1
ATOM 615 C CA . ASP A 1 80 ? -2.178 -0.820 -16.016 1.00 86.69 80 ASP A CA 1
ATOM 616 C C . ASP A 1 80 ? -1.958 -2.337 -15.878 1.00 86.69 80 ASP A C 1
ATOM 618 O O . ASP A 1 80 ? -2.258 -2.907 -14.831 1.00 86.69 80 ASP A O 1
ATOM 622 N N . LYS A 1 81 ? -1.384 -2.990 -16.899 1.00 89.88 81 LYS A N 1
ATOM 623 C CA . LYS A 1 81 ? -1.029 -4.420 -16.878 1.00 89.88 81 LYS A CA 1
ATOM 624 C C . LYS A 1 81 ? 0.342 -4.691 -16.241 1.00 89.88 81 LYS A C 1
ATOM 626 O O . LYS A 1 81 ? 0.760 -5.851 -16.168 1.00 89.88 81 LYS A O 1
ATOM 631 N N . ALA A 1 82 ? 1.080 -3.657 -15.829 1.00 88.19 82 ALA A N 1
ATOM 632 C CA . ALA A 1 82 ? 2.377 -3.827 -15.185 1.00 88.19 82 ALA A CA 1
ATOM 633 C C . ALA A 1 82 ? 2.217 -4.457 -13.787 1.00 88.19 82 ALA A C 1
ATOM 635 O O . ALA A 1 82 ? 1.303 -4.076 -13.057 1.00 88.19 82 ALA A O 1
ATOM 636 N N . PRO A 1 83 ? 3.129 -5.350 -13.348 1.00 82.12 83 PRO A N 1
ATOM 637 C CA . PRO A 1 83 ? 3.092 -5.875 -11.979 1.00 82.12 83 PRO A CA 1
ATOM 638 C C . PRO A 1 83 ? 3.170 -4.776 -10.906 1.00 82.12 83 PRO A C 1
ATOM 640 O O . PRO A 1 83 ? 2.602 -4.911 -9.827 1.00 82.12 83 PRO A O 1
ATOM 643 N N . ASN A 1 84 ? 3.897 -3.694 -11.199 1.00 80.19 84 ASN A N 1
ATOM 644 C CA . ASN A 1 84 ? 3.992 -2.485 -10.388 1.00 80.19 84 ASN A CA 1
ATOM 645 C C . ASN A 1 84 ? 4.419 -1.309 -11.290 1.00 80.19 84 ASN A C 1
ATOM 647 O O . ASN A 1 84 ? 5.168 -1.506 -12.250 1.00 80.19 84 ASN A O 1
ATOM 651 N N . L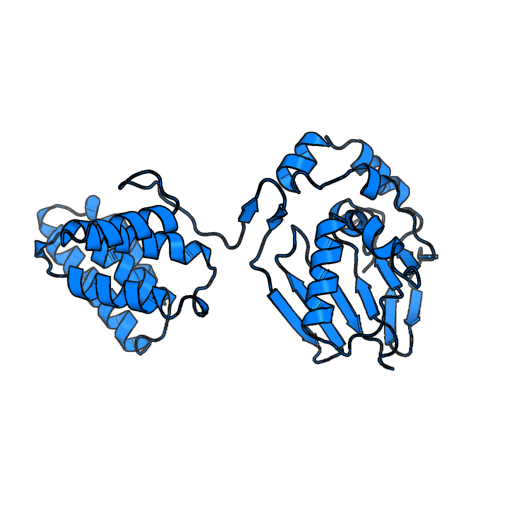EU A 1 85 ? 3.999 -0.081 -10.969 1.00 78.81 85 LEU A N 1
ATOM 652 C CA . LEU A 1 85 ? 4.339 1.117 -11.754 1.00 78.81 85 LEU A CA 1
ATOM 653 C C . LEU A 1 85 ? 5.850 1.390 -11.856 1.00 78.81 85 LEU A C 1
ATOM 655 O O . LEU A 1 85 ? 6.298 1.988 -12.832 1.00 78.81 85 LEU A O 1
ATOM 659 N N . GLY A 1 86 ? 6.657 0.911 -10.908 1.00 80.75 86 GLY A N 1
ATOM 660 C CA . GLY A 1 86 ? 8.117 0.993 -10.938 1.00 80.75 86 GLY A CA 1
ATOM 661 C C . GLY A 1 86 ? 8.739 0.369 -12.192 1.00 80.75 86 GLY A C 1
ATOM 662 O O . GLY A 1 86 ? 9.768 0.853 -12.661 1.00 80.75 86 GLY A O 1
ATOM 663 N N . TRP A 1 87 ? 8.074 -0.614 -12.814 1.00 87.50 87 TRP A N 1
ATOM 664 C CA . TRP A 1 87 ? 8.537 -1.255 -14.054 1.00 87.50 87 TRP A CA 1
ATOM 665 C C . TRP A 1 87 ? 8.598 -0.270 -15.226 1.00 87.50 87 TRP A C 1
ATOM 667 O O . TRP A 1 87 ? 9.396 -0.441 -16.153 1.00 87.50 87 TRP A O 1
ATOM 677 N N . MET A 1 88 ? 7.797 0.800 -15.166 1.00 91.00 88 MET A N 1
ATOM 678 C CA . MET A 1 88 ? 7.787 1.852 -16.176 1.00 91.00 88 MET A CA 1
ATOM 679 C C . MET A 1 88 ? 9.083 2.654 -16.207 1.00 91.00 88 MET A C 1
ATOM 681 O O . MET A 1 88 ? 9.433 3.177 -17.261 1.00 91.00 88 MET A O 1
ATOM 685 N N . ARG A 1 89 ? 9.844 2.707 -15.106 1.00 90.00 89 ARG A N 1
ATOM 686 C CA . ARG A 1 89 ? 11.135 3.410 -15.074 1.00 90.00 89 ARG A CA 1
ATOM 687 C C . ARG A 1 89 ? 12.105 2.844 -16.108 1.00 90.00 89 ARG A C 1
ATOM 689 O O . ARG A 1 89 ? 12.743 3.611 -16.825 1.00 90.00 89 ARG A O 1
ATOM 696 N N . GLU A 1 90 ? 12.166 1.518 -16.238 1.00 90.31 90 GLU A N 1
ATOM 697 C CA . GLU A 1 90 ? 12.992 0.871 -17.264 1.00 90.31 90 GLU A CA 1
ATOM 698 C C . GLU A 1 90 ? 12.428 1.079 -18.671 1.00 90.31 90 GLU A C 1
ATOM 700 O O . GLU A 1 90 ? 13.193 1.336 -19.600 1.00 90.31 90 GLU A O 1
ATOM 705 N N . VAL A 1 91 ? 11.099 1.060 -18.834 1.00 94.56 91 VAL A N 1
ATOM 706 C CA . VAL A 1 91 ? 10.468 1.360 -20.130 1.00 94.56 91 VAL A CA 1
ATOM 707 C C . VAL A 1 91 ? 10.864 2.757 -20.605 1.00 94.56 91 VAL A C 1
ATOM 709 O O . VAL A 1 91 ? 11.346 2.914 -21.725 1.00 94.56 91 VAL A O 1
ATOM 712 N N . TYR A 1 92 ? 10.726 3.764 -19.742 1.00 95.62 92 TYR A N 1
ATOM 713 C CA . TYR A 1 92 ? 11.108 5.140 -20.042 1.00 95.62 92 TYR A CA 1
ATOM 714 C C . TYR A 1 92 ? 12.602 5.270 -20.340 1.00 95.62 92 TYR A C 1
ATOM 716 O O . TYR A 1 92 ? 12.971 5.918 -21.315 1.00 95.62 92 TYR A O 1
ATOM 724 N N . PHE A 1 93 ? 13.463 4.616 -19.560 1.00 94.62 93 PHE A N 1
ATOM 725 C CA . PHE A 1 93 ? 14.908 4.655 -19.779 1.00 94.62 93 PHE A CA 1
ATOM 726 C C . PHE A 1 93 ? 15.293 4.137 -21.175 1.00 94.62 93 PHE A C 1
ATOM 728 O O . PHE A 1 93 ? 16.036 4.792 -21.908 1.00 94.62 93 PHE A O 1
ATOM 735 N N . HIS A 1 94 ? 14.742 2.990 -21.582 1.00 94.69 94 HIS A N 1
ATOM 736 C CA . HIS A 1 94 ? 15.047 2.407 -22.888 1.00 94.69 94 HIS A CA 1
ATOM 737 C C . HIS A 1 94 ? 14.379 3.161 -24.048 1.00 94.69 94 HIS A C 1
ATOM 739 O O . HIS A 1 94 ? 14.999 3.312 -25.102 1.00 94.69 94 HIS A O 1
ATOM 745 N N . LEU A 1 95 ? 13.176 3.718 -23.859 1.00 97.31 95 LEU A N 1
ATOM 746 C CA . LEU A 1 95 ? 12.575 4.633 -24.836 1.00 97.31 95 LEU A CA 1
ATOM 747 C C . LEU A 1 95 ? 13.436 5.885 -25.030 1.00 97.31 95 LEU A C 1
ATOM 749 O O . LEU A 1 95 ? 13.671 6.283 -26.169 1.00 97.31 95 LEU A O 1
ATOM 753 N N . ALA A 1 96 ? 13.961 6.473 -23.950 1.00 96.56 96 ALA A N 1
ATOM 754 C CA . ALA A 1 96 ? 14.848 7.630 -24.038 1.00 96.56 96 ALA A CA 1
ATOM 755 C C . ALA A 1 96 ? 16.071 7.337 -24.919 1.00 96.56 96 ALA A C 1
ATOM 757 O O . ALA A 1 96 ? 16.374 8.109 -25.829 1.00 96.56 96 ALA A O 1
ATOM 758 N N . ALA A 1 97 ? 16.723 6.190 -24.704 1.00 94.81 97 ALA A N 1
ATOM 759 C CA . ALA A 1 97 ? 17.875 5.761 -25.493 1.00 94.81 97 ALA A CA 1
ATOM 760 C C . ALA A 1 97 ? 17.527 5.528 -26.976 1.00 94.81 97 ALA A C 1
ATOM 762 O O . ALA A 1 97 ? 18.259 5.971 -27.862 1.00 94.81 97 ALA A O 1
ATOM 763 N N . LEU A 1 98 ? 16.395 4.875 -27.264 1.00 96.12 98 LEU A N 1
ATOM 764 C CA . LEU A 1 98 ? 15.946 4.633 -28.639 1.00 96.12 98 LEU A CA 1
ATOM 765 C C . LEU A 1 98 ? 15.598 5.935 -29.376 1.00 96.12 98 LEU A C 1
ATOM 767 O O . LEU A 1 98 ? 15.944 6.074 -30.548 1.00 96.12 98 LEU A O 1
ATOM 771 N N . HIS A 1 99 ? 14.960 6.892 -28.697 1.00 96.56 99 HIS A N 1
ATOM 772 C CA . HIS A 1 99 ? 14.663 8.215 -29.251 1.00 96.56 99 HIS A CA 1
ATOM 773 C C . HIS A 1 99 ? 15.943 9.036 -29.498 1.00 96.56 99 HIS A C 1
ATOM 775 O O . HIS A 1 99 ? 16.066 9.645 -30.560 1.00 96.56 99 HIS A O 1
ATOM 781 N N . ARG A 1 100 ? 16.948 8.984 -28.603 1.00 94.69 100 ARG A N 1
ATOM 782 C CA . ARG A 1 100 ? 18.265 9.619 -28.849 1.00 94.69 100 ARG A CA 1
ATOM 783 C C . ARG A 1 100 ? 18.917 9.089 -30.120 1.00 94.69 100 ARG A C 1
ATOM 785 O O . ARG A 1 100 ? 19.378 9.862 -30.950 1.00 94.69 100 ARG A O 1
ATOM 792 N N . GLN A 1 101 ? 18.900 7.772 -30.317 1.00 92.00 101 GLN A N 1
ATOM 793 C CA . GLN A 1 101 ? 19.479 7.144 -31.512 1.00 92.00 101 GLN A CA 1
ATOM 794 C C . GLN A 1 101 ? 18.768 7.532 -32.819 1.00 92.00 101 GLN A C 1
ATOM 796 O O . GLN A 1 101 ? 19.339 7.352 -33.892 1.00 92.00 101 GLN A O 1
ATOM 801 N N . ARG A 1 102 ? 17.537 8.052 -32.742 1.00 93.88 102 ARG A N 1
ATOM 802 C CA . ARG A 1 102 ? 16.770 8.577 -33.882 1.00 93.88 102 ARG A CA 1
ATOM 803 C C . ARG A 1 102 ? 16.922 10.091 -34.074 1.00 93.88 102 ARG A C 1
ATOM 805 O O . ARG A 1 102 ? 16.345 10.624 -35.014 1.00 93.88 102 ARG A O 1
ATOM 812 N N . GLY A 1 103 ? 17.668 10.779 -33.206 1.00 95.44 103 GLY A N 1
ATOM 813 C CA . GLY A 1 103 ? 17.763 12.244 -33.196 1.00 95.44 103 GLY A CA 1
ATOM 814 C C . GLY A 1 103 ? 16.511 12.940 -32.645 1.00 95.44 103 GLY A C 1
ATOM 815 O O . GLY A 1 103 ? 16.307 14.131 -32.864 1.00 95.44 103 GLY A O 1
ATOM 816 N N . GLU A 1 104 ? 15.644 12.213 -31.937 1.00 97.44 104 GLU A N 1
ATOM 817 C CA . GLU A 1 104 ? 14.379 12.720 -31.393 1.00 97.44 104 GLU A CA 1
ATOM 818 C C . GLU A 1 104 ? 14.593 13.287 -29.976 1.00 97.44 104 GLU A C 1
ATOM 820 O O . GLU A 1 104 ? 14.027 12.819 -28.984 1.00 97.44 104 GLU A O 1
ATOM 825 N N . ASP A 1 105 ? 15.438 14.314 -29.874 1.00 95.88 105 ASP A N 1
ATOM 826 C CA . ASP A 1 105 ? 15.992 14.818 -28.610 1.00 95.88 105 ASP A CA 1
ATOM 827 C C . ASP A 1 105 ? 14.948 15.257 -27.574 1.00 95.88 105 ASP A C 1
ATOM 829 O O . ASP A 1 105 ? 15.129 15.070 -26.368 1.00 95.88 105 ASP A O 1
ATOM 833 N N . ALA A 1 106 ? 13.840 15.851 -28.020 1.00 96.88 106 ALA A N 1
ATOM 834 C CA . ALA A 1 106 ? 12.769 16.278 -27.123 1.00 96.88 106 ALA A CA 1
ATOM 835 C C . ALA A 1 106 ? 12.080 15.076 -26.453 1.00 96.88 106 ALA A C 1
ATOM 837 O O . ALA A 1 106 ? 11.858 15.081 -25.239 1.00 96.88 106 ALA A O 1
ATOM 838 N N . ALA A 1 107 ? 11.792 14.026 -27.229 1.00 96.88 107 ALA A N 1
ATOM 839 C CA . ALA A 1 107 ? 11.207 12.791 -26.716 1.00 96.88 107 ALA A CA 1
ATOM 840 C C . ALA A 1 107 ? 12.193 12.066 -25.793 1.00 96.88 107 ALA A C 1
ATOM 842 O O . ALA A 1 107 ? 11.818 11.641 -24.699 1.00 96.88 107 ALA A O 1
ATOM 843 N N . ALA A 1 108 ? 13.465 12.007 -26.191 1.00 96.38 108 ALA A N 1
ATOM 844 C CA . ALA A 1 108 ? 14.536 11.449 -25.379 1.00 96.38 108 ALA A CA 1
ATOM 845 C C . ALA A 1 108 ? 14.647 12.117 -24.002 1.00 96.38 108 ALA A C 1
ATOM 847 O O . ALA A 1 108 ? 14.637 11.425 -22.984 1.00 96.38 108 ALA A O 1
ATOM 848 N N . ARG A 1 109 ? 14.704 13.457 -23.953 1.00 95.56 109 ARG A N 1
ATOM 849 C CA . ARG A 1 109 ? 14.767 14.208 -22.688 1.00 95.56 109 ARG A CA 1
ATOM 850 C C . ARG A 1 109 ? 13.548 13.948 -21.813 1.00 95.56 109 ARG A C 1
ATOM 852 O O . ARG A 1 109 ? 13.704 13.661 -20.631 1.00 95.56 109 ARG A O 1
ATOM 859 N N . ARG A 1 110 ? 12.344 13.977 -22.395 1.00 96.44 110 ARG A N 1
ATOM 860 C CA . ARG A 1 110 ? 11.101 13.694 -21.664 1.00 96.44 110 ARG A CA 1
ATOM 861 C C . ARG A 1 110 ? 11.140 12.316 -21.003 1.00 96.44 110 ARG A C 1
ATOM 863 O O . ARG A 1 110 ? 10.844 12.200 -19.817 1.00 96.44 110 ARG A O 1
ATOM 870 N N . TYR A 1 111 ? 11.502 11.277 -21.752 1.00 96.94 111 TYR A N 1
ATOM 871 C CA . TYR A 1 111 ? 11.549 9.921 -21.209 1.00 96.94 111 TYR A CA 1
ATOM 872 C C . TYR A 1 111 ? 12.687 9.720 -20.203 1.00 96.94 111 TYR A C 1
ATOM 874 O O . TYR A 1 111 ? 12.487 9.027 -19.211 1.00 96.94 111 TYR A O 1
ATOM 882 N N . GLN A 1 112 ? 13.831 10.384 -20.380 1.00 94.38 112 GLN A N 1
ATOM 883 C CA . GLN A 1 112 ? 14.912 10.373 -19.390 1.00 94.38 112 GLN A CA 1
ATOM 884 C C . GLN A 1 112 ? 14.462 10.985 -18.051 1.00 94.38 112 GLN A C 1
ATOM 886 O O . GLN A 1 112 ? 14.758 10.449 -16.985 1.00 94.38 112 GLN A O 1
ATOM 891 N N . THR A 1 113 ? 13.701 12.083 -18.084 1.00 93.00 113 THR A N 1
ATOM 892 C CA . THR A 1 113 ? 13.123 12.669 -16.866 1.00 93.00 113 THR A CA 1
ATOM 893 C C . THR A 1 113 ? 12.139 11.706 -16.202 1.00 93.00 113 THR A C 1
ATOM 895 O O . THR A 1 113 ? 12.222 11.481 -14.997 1.00 93.00 113 THR A O 1
ATOM 898 N N . LEU A 1 114 ? 11.244 11.087 -16.980 1.00 92.56 114 LEU A N 1
ATOM 899 C CA . LEU A 1 114 ? 10.255 10.133 -16.461 1.00 92.56 114 LEU A CA 1
ATOM 900 C C . LEU A 1 114 ? 10.888 8.859 -15.887 1.00 92.56 114 LEU A C 1
ATOM 902 O O . LEU A 1 114 ? 10.352 8.282 -14.942 1.00 92.56 114 LEU A O 1
ATOM 906 N N . SER A 1 115 ? 12.030 8.419 -16.421 1.00 90.81 115 SER A N 1
ATOM 907 C CA . SER A 1 115 ? 12.739 7.256 -15.885 1.00 90.81 115 SER A CA 1
ATOM 908 C C . SER A 1 115 ? 13.354 7.526 -14.513 1.00 90.81 115 SER A C 1
ATOM 910 O O . SER A 1 115 ? 13.662 6.580 -13.792 1.00 90.81 115 SER A O 1
ATOM 912 N N . GLY A 1 116 ? 13.555 8.799 -14.151 1.00 88.06 116 GLY A N 1
ATOM 913 C CA . GLY A 1 116 ? 14.170 9.211 -12.893 1.00 88.06 116 GLY A CA 1
ATOM 914 C C . GLY A 1 116 ? 15.628 8.768 -12.754 1.00 88.06 116 GLY A C 1
ATOM 915 O O . GLY A 1 116 ? 16.071 8.535 -11.631 1.00 88.06 116 GLY A O 1
ATOM 916 N N . PHE A 1 117 ? 16.344 8.599 -13.871 1.00 87.12 117 PHE A N 1
ATOM 917 C CA . PHE A 1 117 ? 17.782 8.315 -13.896 1.00 87.12 117 PHE A CA 1
ATOM 918 C C . PHE A 1 117 ? 18.530 9.561 -14.372 1.00 87.12 117 PHE A C 1
ATOM 920 O O . PHE A 1 117 ? 18.152 10.162 -15.377 1.00 87.12 117 PHE A O 1
ATOM 927 N N . ALA A 1 118 ? 19.597 9.937 -13.667 1.00 82.94 118 ALA A N 1
ATOM 928 C CA . ALA A 1 118 ? 20.370 11.142 -13.974 1.00 82.94 118 ALA A CA 1
ATOM 929 C C . ALA A 1 118 ? 21.265 11.000 -15.220 1.00 82.94 118 ALA A C 1
ATOM 931 O O . ALA A 1 118 ? 21.644 12.002 -15.820 1.00 82.94 118 ALA A O 1
ATOM 932 N N . SER A 1 119 ? 21.596 9.769 -15.612 1.00 84.25 119 SER A N 1
ATOM 933 C CA . SER A 1 119 ? 22.554 9.458 -16.675 1.00 84.25 119 SER A CA 1
ATOM 934 C C . SER A 1 119 ? 22.002 8.469 -17.700 1.00 84.25 119 SER A C 1
ATOM 936 O O . SER A 1 119 ? 20.984 7.809 -17.484 1.00 84.25 119 SER A O 1
ATOM 938 N N . GLU A 1 120 ? 22.708 8.349 -18.828 1.00 83.38 120 GLU A N 1
ATOM 939 C CA . GLU A 1 120 ? 22.442 7.339 -19.865 1.00 83.38 120 GLU A CA 1
ATOM 940 C C . GLU A 1 120 ? 22.916 5.934 -19.481 1.00 83.38 120 GLU A C 1
ATOM 942 O O . GLU A 1 120 ? 22.603 4.958 -20.157 1.00 83.38 120 GLU A O 1
ATOM 947 N N . THR A 1 121 ? 23.663 5.830 -18.388 1.00 79.94 121 THR A N 1
ATOM 948 C CA . THR A 1 121 ? 24.000 4.581 -17.715 1.00 79.94 121 THR A CA 1
ATOM 949 C C . THR A 1 121 ? 23.145 4.449 -16.462 1.00 79.94 121 THR A C 1
ATOM 951 O O . THR A 1 121 ? 22.790 5.448 -15.831 1.00 79.94 121 THR A O 1
ATOM 954 N N . ARG A 1 122 ? 22.807 3.214 -16.090 1.00 78.31 122 ARG A N 1
ATOM 955 C CA . ARG A 1 122 ? 22.086 2.917 -14.849 1.00 78.31 122 ARG A CA 1
ATOM 956 C C . ARG A 1 122 ? 22.753 1.754 -14.112 1.00 78.31 122 ARG A C 1
ATOM 958 O O . ARG A 1 122 ? 23.280 0.863 -14.779 1.00 78.31 122 ARG A O 1
ATOM 965 N N . PRO A 1 123 ? 22.727 1.733 -12.769 1.00 73.44 123 PRO A N 1
ATOM 966 C CA . PRO A 1 123 ? 23.074 0.533 -12.017 1.00 73.44 123 PRO A CA 1
ATOM 967 C C . PRO A 1 123 ? 22.052 -0.582 -12.289 1.00 73.44 123 PRO A C 1
ATOM 969 O O . PRO A 1 123 ? 20.948 -0.324 -12.780 1.00 73.44 123 PRO A O 1
ATOM 972 N N . ALA A 1 124 ? 22.398 -1.822 -11.934 1.00 67.19 124 ALA A N 1
ATOM 973 C CA . ALA A 1 124 ? 21.419 -2.901 -11.878 1.00 67.19 124 ALA A CA 1
ATOM 974 C C . ALA A 1 124 ? 20.331 -2.531 -10.857 1.00 67.19 124 ALA A C 1
ATOM 976 O O . ALA A 1 124 ? 20.621 -2.322 -9.680 1.00 67.19 124 ALA A O 1
ATOM 977 N N . THR A 1 125 ? 19.085 -2.409 -11.313 1.00 64.44 125 THR A N 1
ATOM 978 C CA . THR A 1 125 ? 17.952 -2.022 -10.468 1.00 64.44 125 THR A CA 1
ATOM 979 C C . THR A 1 125 ? 17.011 -3.196 -10.267 1.00 64.44 125 THR A C 1
ATOM 981 O O . THR A 1 125 ? 16.508 -3.761 -11.234 1.00 64.44 125 THR A O 1
ATOM 984 N N . PHE A 1 126 ? 16.724 -3.527 -9.010 1.00 63.38 126 PHE A N 1
ATOM 985 C CA . PHE A 1 126 ? 15.605 -4.398 -8.669 1.00 63.38 126 PHE A CA 1
ATOM 986 C C . PHE A 1 126 ? 14.348 -3.548 -8.540 1.00 63.38 126 PHE A C 1
ATOM 988 O O . PHE A 1 126 ? 14.265 -2.674 -7.680 1.00 63.38 126 PHE A O 1
ATOM 995 N N . THR A 1 127 ? 13.367 -3.800 -9.403 1.00 67.88 127 THR A N 1
ATOM 996 C CA . THR A 1 127 ? 12.045 -3.197 -9.240 1.00 67.88 127 THR A CA 1
ATOM 997 C C . THR A 1 127 ? 11.2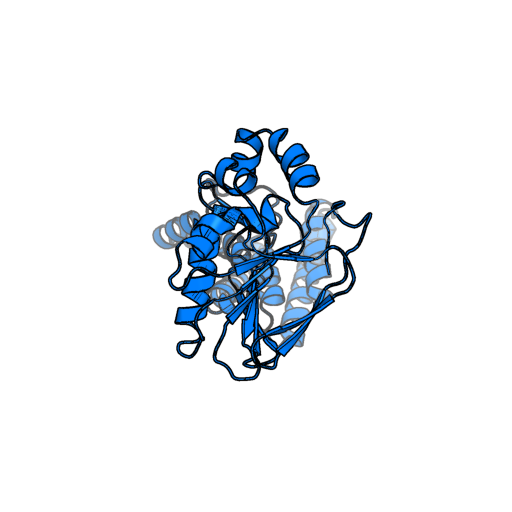78 -4.013 -8.208 1.00 67.88 127 THR A C 1
ATOM 999 O O . THR A 1 127 ? 10.830 -5.122 -8.500 1.00 67.88 127 THR A O 1
ATOM 1002 N N . THR A 1 128 ? 11.155 -3.485 -6.996 1.00 66.56 128 THR A N 1
ATOM 1003 C CA . THR A 1 128 ? 10.335 -4.075 -5.933 1.00 66.56 128 THR A CA 1
ATOM 1004 C C . THR A 1 128 ? 8.956 -3.407 -5.924 1.00 66.56 128 THR A C 1
ATOM 1006 O O . THR A 1 128 ? 8.803 -2.301 -6.450 1.00 66.56 128 THR A O 1
ATOM 1009 N N . PRO A 1 129 ? 7.920 -4.048 -5.355 1.00 66.94 129 PRO A N 1
ATOM 1010 C CA . PRO A 1 129 ? 6.640 -3.379 -5.142 1.00 66.94 129 PRO A CA 1
ATOM 1011 C C . PRO A 1 129 ? 6.704 -2.325 -4.028 1.00 66.94 129 PRO A C 1
ATOM 1013 O O . PRO A 1 129 ? 5.708 -1.647 -3.780 1.00 66.94 129 PRO A O 1
ATOM 1016 N N . PHE A 1 130 ? 7.861 -2.199 -3.373 1.00 74.81 130 PHE A N 1
ATOM 1017 C CA . PHE A 1 130 ? 8.074 -1.328 -2.237 1.00 74.81 130 PHE A CA 1
ATOM 1018 C C . PHE A 1 130 ? 8.460 0.065 -2.714 1.00 74.81 130 PHE A C 1
ATOM 1020 O O . PHE A 1 130 ? 9.211 0.220 -3.678 1.00 74.81 130 PHE A O 1
ATOM 1027 N N . SER A 1 131 ? 7.966 1.086 -2.029 1.00 78.25 131 SER A N 1
ATOM 1028 C CA . SER A 1 131 ? 8.388 2.459 -2.282 1.00 78.25 131 SER A CA 1
ATOM 1029 C C . SER A 1 131 ? 8.655 3.175 -0.975 1.00 78.25 131 SER A C 1
ATOM 1031 O O . SER A 1 131 ? 8.004 2.891 0.027 1.00 78.25 131 SER A O 1
ATOM 1033 N N . GLU A 1 132 ? 9.627 4.075 -0.993 1.00 82.06 132 GLU A N 1
ATOM 1034 C CA . GLU A 1 132 ? 9.980 4.921 0.137 1.00 82.06 132 GLU A CA 1
ATOM 1035 C C . GLU A 1 132 ? 9.912 6.376 -0.320 1.00 82.06 132 GLU A C 1
ATOM 1037 O O . GLU A 1 132 ? 10.477 6.748 -1.354 1.00 82.06 132 GLU A O 1
ATOM 1042 N N . ALA A 1 133 ? 9.188 7.202 0.429 1.00 83.81 133 ALA A N 1
ATOM 1043 C CA . ALA A 1 133 ? 9.121 8.634 0.191 1.00 83.81 133 ALA A CA 1
ATOM 1044 C C . ALA A 1 133 ? 9.367 9.388 1.502 1.00 83.81 133 ALA A C 1
ATOM 1046 O O . ALA A 1 133 ? 8.831 8.984 2.530 1.00 83.81 133 ALA A O 1
ATOM 1047 N N . PRO A 1 134 ? 10.064 10.541 1.489 1.00 86.19 134 PRO A N 1
ATOM 1048 C CA . PRO A 1 134 ? 10.384 11.267 2.722 1.00 86.19 134 PRO A CA 1
ATOM 1049 C C . PRO A 1 134 ? 9.170 11.614 3.596 1.00 86.19 134 PRO A C 1
ATOM 1051 O O . PRO A 1 134 ? 9.295 11.726 4.809 1.00 86.19 134 PRO A O 1
ATOM 1054 N N . VAL A 1 135 ? 8.002 11.831 2.984 1.00 88.75 135 VAL A N 1
ATOM 1055 C CA . VAL A 1 135 ? 6.760 12.162 3.700 1.00 88.75 135 VAL A CA 1
ATOM 1056 C C . VAL A 1 135 ? 5.969 10.901 4.044 1.00 88.75 135 VAL A C 1
ATOM 1058 O O . VAL A 1 135 ? 5.594 10.720 5.194 1.00 88.75 135 VAL A O 1
ATOM 1061 N N . ALA A 1 136 ? 5.739 10.022 3.063 1.00 86.00 136 ALA A N 1
ATOM 1062 C CA . ALA A 1 136 ? 4.864 8.859 3.226 1.00 86.00 136 ALA A CA 1
ATOM 1063 C C . ALA A 1 136 ? 5.550 7.628 3.849 1.00 86.00 136 ALA A C 1
ATOM 1065 O O . ALA A 1 136 ? 4.865 6.649 4.146 1.00 86.00 136 ALA A O 1
ATOM 1066 N N . GLY A 1 137 ? 6.872 7.664 4.034 1.00 90.88 137 GLY A N 1
ATOM 1067 C CA . GLY A 1 137 ? 7.664 6.535 4.512 1.00 90.88 137 GLY A CA 1
ATOM 1068 C C . GLY A 1 137 ? 7.693 5.369 3.529 1.00 90.88 137 GLY A C 1
ATOM 1069 O O . GLY A 1 137 ? 7.432 5.533 2.330 1.00 90.88 137 GLY A O 1
ATOM 1070 N N . HIS A 1 138 ? 8.007 4.193 4.061 1.00 89.62 138 HIS A N 1
ATOM 1071 C CA . HIS A 1 138 ? 7.930 2.921 3.361 1.00 89.62 138 HIS A CA 1
ATOM 1072 C C . HIS A 1 138 ? 6.487 2.465 3.133 1.00 89.62 138 HIS A C 1
ATOM 1074 O O . HIS A 1 138 ? 5.609 2.600 3.980 1.00 89.62 138 HIS A O 1
ATOM 1080 N N . THR A 1 139 ? 6.276 1.851 1.975 1.00 89.56 139 THR A N 1
ATOM 1081 C CA . THR A 1 139 ? 5.062 1.130 1.577 1.00 89.56 139 THR A CA 1
ATOM 1082 C C . THR A 1 139 ? 5.481 -0.192 0.947 1.00 89.56 139 THR A C 1
ATOM 1084 O O . THR A 1 139 ? 6.448 -0.213 0.181 1.00 89.56 139 THR A O 1
ATOM 1087 N N . PHE A 1 140 ? 4.771 -1.289 1.226 1.00 83.06 140 PHE A N 1
ATOM 1088 C CA . PHE A 1 140 ? 5.094 -2.602 0.643 1.00 83.06 140 PHE A CA 1
ATOM 1089 C C . PHE A 1 140 ? 4.330 -2.931 -0.651 1.00 83.06 140 PHE A C 1
ATOM 1091 O O . PHE A 1 140 ? 4.534 -3.976 -1.274 1.00 83.06 140 PHE A O 1
ATOM 1098 N N . SER A 1 141 ? 3.423 -2.057 -1.066 1.00 83.69 141 SER A N 1
ATOM 1099 C CA . SER A 1 141 ? 2.573 -2.277 -2.228 1.00 83.69 141 SER A CA 1
ATOM 1100 C C . SER A 1 141 ? 2.121 -0.956 -2.838 1.00 83.69 141 SER A C 1
ATOM 1102 O O . SER A 1 141 ? 2.178 0.105 -2.218 1.00 83.69 141 SER A O 1
ATOM 1104 N N . SER A 1 142 ? 1.659 -1.019 -4.087 1.00 83.38 142 SER A N 1
ATOM 1105 C CA . SER A 1 142 ? 0.910 0.091 -4.677 1.00 83.38 142 SER A CA 1
ATOM 1106 C C . SER A 1 142 ? -0.446 0.238 -3.998 1.00 83.38 142 SER A C 1
ATOM 1108 O O . SER A 1 142 ? -1.023 -0.752 -3.549 1.00 83.38 142 SER A O 1
ATOM 1110 N N . ARG A 1 143 ? -0.976 1.468 -3.987 1.00 89.69 143 ARG A N 1
ATOM 1111 C CA . ARG A 1 143 ? -2.315 1.747 -3.462 1.00 89.69 143 ARG A CA 1
ATOM 1112 C C . ARG A 1 143 ? -3.354 0.863 -4.133 1.00 89.69 143 ARG A C 1
ATOM 1114 O O . ARG A 1 143 ? -3.554 0.943 -5.345 1.00 89.69 143 ARG A O 1
ATOM 1121 N N . LEU A 1 144 ? -4.027 0.060 -3.326 1.00 91.69 144 LEU A N 1
ATOM 1122 C CA . LEU A 1 144 ? -5.055 -0.866 -3.766 1.00 91.69 144 LEU A CA 1
ATOM 1123 C C . LEU A 1 144 ? -6.176 -0.892 -2.733 1.00 91.69 144 LEU A C 1
ATOM 1125 O O . LEU A 1 144 ? -5.916 -0.924 -1.536 1.00 91.69 144 LEU A O 1
ATOM 1129 N N . ILE A 1 145 ? -7.417 -0.912 -3.213 1.00 96.75 145 ILE A N 1
ATOM 1130 C CA . ILE A 1 145 ? -8.601 -1.209 -2.406 1.00 96.75 145 ILE A CA 1
ATOM 1131 C C . ILE A 1 145 ? -9.206 -2.485 -2.978 1.00 96.75 145 ILE A C 1
ATOM 1133 O O . ILE A 1 145 ? -9.598 -2.511 -4.148 1.00 96.75 145 ILE A O 1
ATOM 1137 N N . ARG A 1 146 ? -9.266 -3.542 -2.170 1.00 96.75 146 ARG A N 1
ATOM 1138 C CA . ARG A 1 146 ? -9.789 -4.852 -2.562 1.00 96.75 146 ARG A CA 1
ATOM 1139 C C . ARG A 1 146 ? -10.924 -5.265 -1.638 1.00 96.75 146 ARG A C 1
ATOM 1141 O O . ARG A 1 146 ? -10.766 -5.271 -0.424 1.00 96.75 146 ARG A O 1
ATOM 1148 N N . GLU A 1 147 ? -12.034 -5.696 -2.217 1.00 97.56 147 GLU A N 1
ATOM 1149 C CA . GLU A 1 147 ? -13.065 -6.430 -1.484 1.00 97.56 147 GLU A CA 1
ATOM 1150 C C . GLU A 1 147 ? -12.592 -7.870 -1.273 1.00 97.56 147 GLU A C 1
ATOM 1152 O O . GLU A 1 147 ? -12.492 -8.645 -2.223 1.00 97.56 147 GLU A O 1
ATOM 1157 N N . VAL A 1 148 ? -12.243 -8.212 -0.033 1.00 97.56 148 VAL A N 1
ATOM 1158 C CA . VAL A 1 148 ? -11.876 -9.581 0.361 1.00 97.56 148 VAL A CA 1
ATOM 1159 C C . VAL A 1 148 ? -13.134 -10.435 0.474 1.00 97.56 148 VAL A C 1
ATOM 1161 O O . VAL A 1 148 ? -13.170 -11.562 -0.013 1.00 97.56 148 VAL A O 1
ATOM 1164 N N . VAL A 1 149 ? -14.181 -9.865 1.073 1.00 97.44 149 VAL A N 1
ATOM 1165 C CA . VAL A 1 149 ? -15.535 -10.422 1.074 1.00 97.44 149 VAL A CA 1
ATOM 1166 C C . VAL A 1 149 ? -16.451 -9.374 0.444 1.00 97.44 149 VAL A C 1
ATOM 1168 O O . VAL A 1 149 ? -16.540 -8.271 0.997 1.00 97.44 149 VAL A O 1
ATOM 1171 N N . PRO A 1 150 ? -17.120 -9.680 -0.684 1.00 96.25 150 PRO A N 1
ATOM 1172 C CA . PRO A 1 150 ? -17.936 -8.714 -1.413 1.00 96.25 150 PRO A CA 1
ATOM 1173 C C . PRO A 1 150 ? -18.912 -7.952 -0.514 1.00 96.25 150 PRO A C 1
ATOM 1175 O O . PRO A 1 150 ? -19.693 -8.545 0.230 1.00 96.25 150 PRO A O 1
ATOM 1178 N N . GLY A 1 151 ? -18.844 -6.623 -0.566 1.00 94.44 151 GLY A N 1
ATOM 1179 C CA . GLY A 1 151 ? -19.703 -5.706 0.176 1.00 94.44 151 GLY A CA 1
ATOM 1180 C C . GLY A 1 151 ? -19.530 -5.696 1.700 1.00 94.44 151 GLY A C 1
ATOM 1181 O O . GLY A 1 151 ? -20.268 -4.947 2.354 1.00 94.44 151 GLY A O 1
ATOM 1182 N N . ALA A 1 152 ? -18.605 -6.492 2.252 1.00 96.88 152 ALA A N 1
ATOM 1183 C CA . ALA A 1 152 ? -18.482 -6.748 3.686 1.00 96.88 152 ALA A CA 1
ATOM 1184 C C . ALA A 1 152 ? -17.072 -6.520 4.245 1.00 96.88 152 ALA A C 1
ATOM 1186 O O . ALA A 1 152 ? -16.954 -5.907 5.297 1.00 96.88 152 ALA A O 1
ATOM 1187 N N . VAL A 1 153 ? -16.008 -6.974 3.577 1.00 98.44 153 VAL A N 1
ATOM 1188 C CA . VAL A 1 153 ? -14.630 -6.837 4.081 1.00 98.44 153 VAL A CA 1
ATOM 1189 C C . VAL A 1 153 ? -13.753 -6.203 3.016 1.00 98.44 153 VAL A C 1
ATOM 1191 O O . VAL A 1 153 ? -13.622 -6.739 1.915 1.00 98.44 153 VAL A O 1
ATOM 1194 N N . TYR A 1 154 ? -13.123 -5.088 3.367 1.00 98.69 154 TYR A N 1
ATOM 1195 C CA . TYR A 1 154 ? -12.242 -4.317 2.502 1.00 98.69 154 TYR A CA 1
ATOM 1196 C C . TYR A 1 154 ? -10.821 -4.353 3.046 1.00 98.69 154 TYR A C 1
ATOM 1198 O O . TYR A 1 154 ? -10.601 -4.079 4.221 1.00 98.69 154 TYR A O 1
ATOM 1206 N N . LEU A 1 155 ? -9.877 -4.654 2.164 1.00 98.19 155 LEU A N 1
ATOM 1207 C CA . LEU A 1 155 ? -8.447 -4.525 2.381 1.00 98.19 155 LEU A CA 1
ATOM 1208 C C . LEU A 1 155 ? -7.941 -3.297 1.632 1.00 98.19 155 LEU A C 1
ATOM 1210 O O . LEU A 1 155 ? -8.205 -3.153 0.434 1.00 98.19 155 LEU A O 1
ATOM 1214 N N . LEU A 1 156 ? -7.198 -2.440 2.321 1.00 97.69 156 LEU A N 1
ATOM 1215 C CA . LEU A 1 156 ? -6.490 -1.323 1.722 1.00 97.69 156 LEU A CA 1
ATOM 1216 C C . LEU A 1 156 ? -4.988 -1.493 1.928 1.00 97.69 156 LEU A C 1
ATOM 1218 O O . LEU A 1 156 ? -4.506 -1.483 3.058 1.00 97.69 156 LEU A O 1
ATOM 1222 N N . SER A 1 157 ? -4.259 -1.598 0.821 1.00 94.56 157 SER A N 1
ATOM 1223 C CA . SER A 1 157 ? -2.804 -1.776 0.799 1.00 94.56 157 SER A CA 1
ATOM 1224 C C . SER A 1 157 ? -2.136 -0.553 0.162 1.00 94.56 157 SER A C 1
ATOM 1226 O O . SER A 1 157 ? -2.756 0.152 -0.639 1.00 94.56 157 SER A O 1
ATOM 1228 N N . GLY A 1 158 ? -0.878 -0.279 0.512 1.00 91.88 158 GLY A N 1
ATOM 1229 C CA . GLY A 1 158 ? -0.062 0.766 -0.123 1.00 91.88 158 GLY A CA 1
ATOM 1230 C C . GLY A 1 158 ? -0.398 2.204 0.289 1.00 91.88 158 GLY A C 1
ATOM 1231 O O . GLY A 1 158 ? 0.033 3.156 -0.368 1.00 91.88 158 GLY A O 1
ATOM 1232 N N . PHE A 1 159 ? -1.186 2.382 1.352 1.00 93.56 159 PHE A N 1
ATOM 1233 C CA . PHE A 1 159 ? -1.411 3.690 1.978 1.00 93.56 159 PHE A CA 1
ATOM 1234 C C . PHE A 1 159 ? -0.278 4.061 2.943 1.00 93.56 159 PHE A C 1
ATOM 1236 O O . PHE A 1 159 ? 0.048 5.242 3.058 1.00 93.56 159 PHE A O 1
ATOM 1243 N N . GLU A 1 160 ? 0.360 3.056 3.544 1.00 92.12 160 GLU A N 1
ATOM 1244 C CA . GLU A 1 160 ? 1.571 3.154 4.361 1.00 92.12 160 GLU A CA 1
ATOM 1245 C C . GLU A 1 160 ? 2.285 1.791 4.443 1.00 92.12 160 GLU A C 1
ATOM 1247 O O . GLU A 1 160 ? 2.133 0.958 3.542 1.00 92.12 160 GLU A O 1
ATOM 1252 N N . PHE A 1 161 ? 3.084 1.595 5.496 1.00 91.44 161 PHE A N 1
ATOM 1253 C CA . PHE A 1 161 ? 3.787 0.360 5.817 1.00 91.44 161 PHE A CA 1
ATOM 1254 C C . PHE A 1 161 ? 2.824 -0.820 6.032 1.00 91.44 161 PHE A C 1
ATOM 1256 O O . PHE A 1 161 ? 2.995 -1.856 5.388 1.00 91.44 161 PHE A O 1
ATOM 1263 N N . THR A 1 162 ? 1.794 -0.646 6.865 1.00 92.31 162 THR A N 1
ATOM 1264 C CA . THR A 1 162 ? 0.756 -1.650 7.123 1.00 92.31 162 THR A CA 1
ATOM 1265 C C . THR A 1 162 ? -0.424 -1.576 6.161 1.00 92.31 162 THR A C 1
ATOM 1267 O O . THR A 1 162 ? -0.613 -0.634 5.384 1.00 92.31 162 THR A O 1
ATOM 1270 N N . GLU A 1 163 ? -1.227 -2.635 6.205 1.00 95.06 163 GLU A N 1
ATOM 1271 C CA . GLU A 1 163 ? -2.516 -2.711 5.538 1.00 95.06 163 GLU A CA 1
ATOM 1272 C C . GLU A 1 163 ? -3.649 -2.339 6.498 1.00 95.06 163 GLU A C 1
ATOM 1274 O O . GLU A 1 163 ? -3.562 -2.568 7.700 1.00 95.06 163 GLU A O 1
ATOM 1279 N N . TYR A 1 164 ? -4.750 -1.833 5.946 1.00 97.81 164 TYR A N 1
ATOM 1280 C CA . TYR A 1 164 ? -5.977 -1.590 6.698 1.00 97.81 164 TYR A CA 1
ATOM 1281 C C . TYR A 1 164 ? -7.051 -2.593 6.321 1.00 97.81 164 TYR A C 1
ATOM 1283 O O . TYR A 1 164 ? -7.327 -2.797 5.134 1.00 97.81 164 TYR A O 1
ATOM 1291 N N . TYR A 1 165 ? -7.738 -3.123 7.328 1.00 98.38 165 TYR A N 1
ATOM 1292 C CA . TYR A 1 165 ? -8.936 -3.926 7.132 1.00 98.38 165 TYR A CA 1
ATOM 1293 C C . TYR A 1 165 ? -10.150 -3.183 7.677 1.00 98.38 165 TYR A C 1
ATOM 1295 O O . TYR A 1 165 ? -10.161 -2.734 8.820 1.00 98.38 165 TYR A O 1
ATOM 1303 N N . PHE A 1 166 ? -11.196 -3.085 6.861 1.00 98.69 166 PHE A N 1
ATOM 1304 C CA . PHE A 1 166 ? -12.484 -2.549 7.280 1.00 98.69 166 PHE A CA 1
ATOM 1305 C C . PHE A 1 166 ? -13.587 -3.574 7.052 1.00 98.69 166 PHE A C 1
ATOM 1307 O O . PHE A 1 166 ? -13.733 -4.121 5.958 1.00 98.69 166 PHE A O 1
ATOM 1314 N N . VAL A 1 167 ? -14.397 -3.795 8.079 1.00 98.69 167 VAL A N 1
ATOM 1315 C CA . VAL A 1 167 ? -15.522 -4.724 8.085 1.00 98.69 167 VAL A CA 1
ATOM 1316 C C . VAL A 1 167 ? -16.817 -3.932 8.203 1.00 98.69 167 VAL A C 1
ATOM 1318 O O . VAL A 1 167 ? -17.016 -3.172 9.147 1.00 98.69 167 VAL A O 1
ATOM 1321 N N . VAL A 1 168 ? -17.717 -4.106 7.245 1.00 98.56 168 VAL A N 1
ATOM 1322 C CA . VAL A 1 168 ? -19.089 -3.608 7.308 1.00 98.56 168 VAL A CA 1
ATOM 1323 C C . VAL A 1 168 ? -19.913 -4.610 8.107 1.00 98.56 168 VAL A C 1
ATOM 1325 O O . VAL A 1 168 ? -19.940 -5.801 7.800 1.00 98.56 168 VAL A O 1
ATOM 1328 N N . SER A 1 169 ? -20.583 -4.118 9.144 1.00 98.19 169 SER A N 1
ATOM 1329 C CA . SER A 1 169 ? -21.504 -4.918 9.956 1.00 98.19 169 SER A CA 1
ATOM 1330 C C . SER A 1 169 ? -22.629 -5.555 9.129 1.00 98.19 169 SER A C 1
ATOM 1332 O O . SER A 1 169 ? -23.014 -5.043 8.076 1.00 98.19 169 SER A O 1
ATOM 1334 N N . ALA A 1 170 ? -23.187 -6.666 9.616 1.00 97.44 170 ALA A N 1
ATOM 1335 C CA . ALA A 1 170 ? -24.211 -7.440 8.918 1.00 97.44 170 ALA A CA 1
ATOM 1336 C C . ALA A 1 170 ? -25.472 -6.615 8.609 1.00 97.44 170 ALA A C 1
ATOM 1338 O O . ALA A 1 170 ? -26.046 -6.748 7.528 1.00 97.44 170 ALA A O 1
ATOM 1339 N N . ASP A 1 171 ? -25.876 -5.718 9.516 1.00 96.62 171 ASP A N 1
ATOM 1340 C CA . ASP A 1 171 ? -26.994 -4.790 9.291 1.00 96.62 171 ASP A CA 1
ATOM 1341 C C . ASP A 1 171 ? -26.620 -3.538 8.467 1.00 96.62 171 ASP A C 1
ATOM 1343 O O . ASP A 1 171 ? -27.486 -2.713 8.162 1.00 96.62 171 ASP A O 1
ATOM 1347 N N . ARG A 1 172 ? -25.340 -3.414 8.087 1.00 96.75 172 ARG A N 1
ATOM 1348 C CA . ARG A 1 172 ? -24.732 -2.333 7.298 1.00 96.75 172 ARG A CA 1
ATOM 1349 C C . ARG A 1 172 ? -24.799 -0.947 7.942 1.00 96.75 172 ARG A C 1
ATOM 1351 O O . ARG A 1 172 ? -24.716 0.051 7.227 1.00 96.75 172 ARG A O 1
ATOM 1358 N N . ARG A 1 173 ? -24.945 -0.855 9.267 1.00 97.00 173 ARG A N 1
ATOM 1359 C CA . ARG A 1 173 ? -25.051 0.430 9.985 1.00 97.00 173 ARG A CA 1
ATOM 1360 C C . ARG A 1 173 ? -23.745 0.918 10.588 1.00 97.00 173 ARG A C 1
ATOM 1362 O O . ARG A 1 173 ? -23.632 2.102 10.887 1.00 97.00 173 ARG A O 1
ATOM 1369 N N . GLU A 1 174 ? -22.775 0.030 10.751 1.00 97.62 174 GLU A N 1
ATOM 1370 C CA . GLU A 1 174 ? -21.472 0.335 11.344 1.00 97.62 174 GLU A CA 1
ATOM 1371 C C . GLU A 1 174 ? -20.320 -0.237 10.518 1.00 97.62 174 GLU A C 1
ATOM 1373 O O . GLU A 1 174 ? -20.422 -1.330 9.948 1.00 97.62 174 GLU A O 1
ATOM 1378 N N . LEU A 1 175 ? -19.228 0.520 10.470 1.00 98.56 175 LEU A N 1
ATOM 1379 C CA . LEU A 1 175 ? -17.930 0.097 9.972 1.00 98.56 175 LEU A CA 1
ATOM 1380 C C . LEU A 1 175 ? -17.021 -0.190 11.172 1.00 98.56 175 LEU A C 1
ATOM 1382 O O . LEU A 1 175 ? -17.019 0.557 12.154 1.00 98.56 175 LEU A O 1
ATOM 1386 N N . ILE A 1 176 ? -16.252 -1.268 11.075 1.00 98.75 176 ILE A N 1
ATOM 1387 C CA . ILE A 1 176 ? -15.278 -1.708 12.070 1.00 98.75 176 ILE A CA 1
ATOM 1388 C C . ILE A 1 176 ? -13.909 -1.736 11.396 1.00 98.75 176 ILE A C 1
ATOM 1390 O O . ILE A 1 176 ? -13.758 -2.400 10.374 1.00 98.75 176 ILE A O 1
ATOM 1394 N N . ALA A 1 177 ? -12.927 -1.022 11.935 1.00 98.69 177 ALA A N 1
ATOM 1395 C CA . ALA A 1 177 ? -11.538 -1.150 11.500 1.00 98.69 177 ALA A CA 1
ATOM 1396 C C . ALA A 1 177 ? -10.840 -2.251 12.307 1.00 98.69 177 ALA A C 1
ATOM 1398 O O . ALA A 1 177 ? -11.127 -2.412 13.496 1.00 98.69 177 ALA A O 1
ATOM 1399 N N . ILE A 1 178 ? -9.933 -2.987 11.670 1.00 98.50 178 ILE A N 1
ATOM 1400 C CA . ILE A 1 178 ? -8.906 -3.766 12.362 1.00 98.50 178 ILE A CA 1
ATOM 1401 C C . ILE A 1 178 ? -7.622 -2.950 12.267 1.00 98.50 178 ILE A C 1
ATOM 1403 O O . ILE A 1 178 ? -7.170 -2.654 11.159 1.00 98.50 178 ILE A O 1
ATOM 1407 N N . ASP A 1 179 ? -7.101 -2.571 13.428 1.00 98.44 179 ASP A N 1
ATOM 1408 C CA . ASP A 1 179 ? -5.974 -1.666 13.627 1.00 98.44 179 ASP A CA 1
ATOM 1409 C C . ASP A 1 179 ? -6.185 -0.245 13.082 1.00 98.44 179 ASP A C 1
ATOM 1411 O O . ASP A 1 179 ? -7.215 0.106 12.498 1.00 98.44 179 ASP A O 1
ATOM 1415 N N . ALA A 1 180 ? -5.213 0.619 13.365 1.00 98.12 180 ALA A N 1
ATOM 1416 C CA . ALA A 1 180 ? -5.203 2.030 13.006 1.00 98.12 180 ALA A CA 1
ATOM 1417 C C . ALA A 1 180 ? -3.964 2.456 12.214 1.00 98.12 180 ALA A C 1
ATOM 1419 O O . ALA A 1 180 ? -3.823 3.647 11.953 1.00 98.12 180 ALA A O 1
ATOM 1420 N N . GLY A 1 181 ? -3.100 1.523 11.813 1.00 97.12 181 GLY A N 1
ATOM 1421 C CA . GLY A 1 181 ? -1.882 1.831 11.069 1.00 97.12 181 GLY A CA 1
ATOM 1422 C C . GLY A 1 181 ? -0.835 2.575 11.898 1.00 97.12 181 GLY A C 1
ATOM 1423 O O . GLY A 1 181 ? -0.978 2.760 13.110 1.00 97.12 181 GLY A O 1
ATOM 1424 N N . THR A 1 182 ? 0.213 3.045 11.228 1.00 96.75 182 THR A N 1
ATOM 1425 C CA . THR A 1 182 ? 1.375 3.698 11.835 1.00 96.75 182 THR A CA 1
ATOM 1426 C C . THR A 1 182 ? 1.223 5.212 11.963 1.00 96.75 182 THR A C 1
ATOM 1428 O O . THR A 1 182 ? 1.883 5.829 12.803 1.00 96.75 182 THR A O 1
ATOM 1431 N N . ARG A 1 183 ? 0.376 5.852 11.143 1.00 96.81 183 ARG A N 1
ATOM 1432 C CA . ARG A 1 183 ? 0.225 7.319 11.144 1.00 96.81 183 ARG A CA 1
ATOM 1433 C C . ARG A 1 183 ? -1.202 7.808 10.935 1.00 96.81 183 ARG A C 1
ATOM 1435 O O . ARG A 1 183 ? -1.978 7.259 10.157 1.00 96.81 183 ARG A O 1
ATOM 1442 N N . ALA A 1 184 ? -1.531 8.934 11.567 1.00 97.25 184 ALA A N 1
ATOM 1443 C CA . ALA A 1 184 ? -2.863 9.533 11.487 1.00 97.25 184 ALA A CA 1
ATOM 1444 C C . ALA A 1 184 ? -3.210 10.062 10.082 1.00 97.25 184 ALA A C 1
ATOM 1446 O O . ALA A 1 184 ? -4.364 9.990 9.653 1.00 97.25 184 ALA A O 1
ATOM 1447 N N . ASP A 1 185 ? -2.231 10.598 9.350 1.00 97.06 185 ASP A N 1
ATOM 1448 C CA . ASP A 1 185 ? -2.428 11.095 7.986 1.00 97.06 185 ASP A CA 1
ATOM 1449 C C . ASP A 1 185 ? -2.728 9.955 7.001 1.00 97.06 185 ASP A C 1
ATOM 1451 O O . ASP A 1 185 ? -3.602 10.096 6.140 1.00 97.06 185 ASP A O 1
ATOM 1455 N N . ALA A 1 186 ? -2.051 8.819 7.169 1.00 97.12 186 ALA A N 1
ATOM 1456 C CA . ALA A 1 186 ? -2.245 7.619 6.374 1.00 97.12 186 ALA A CA 1
ATOM 1457 C C . ALA A 1 186 ? -3.580 6.928 6.688 1.00 97.12 186 ALA A C 1
ATOM 1459 O O . ALA A 1 186 ? -4.331 6.632 5.754 1.00 97.12 186 ALA A O 1
ATOM 1460 N N . ALA A 1 187 ? -3.950 6.809 7.970 1.00 98.25 187 ALA A N 1
ATOM 1461 C CA . ALA A 1 187 ? -5.266 6.317 8.394 1.00 98.25 187 ALA A CA 1
ATOM 1462 C C . ALA A 1 187 ? -6.405 7.141 7.789 1.00 98.25 187 ALA A C 1
ATOM 1464 O O . ALA A 1 187 ? -7.390 6.594 7.279 1.00 98.25 187 ALA A O 1
ATOM 1465 N N . ARG A 1 188 ? -6.241 8.471 7.767 1.00 98.31 188 ARG A N 1
ATOM 1466 C CA . ARG A 1 188 ? -7.168 9.377 7.085 1.00 98.31 188 ARG A CA 1
ATOM 1467 C C . ARG A 1 188 ? -7.245 9.100 5.596 1.00 98.31 188 ARG A C 1
ATOM 1469 O O . ARG A 1 188 ? -8.345 8.938 5.074 1.00 98.31 188 ARG A O 1
ATOM 1476 N N . ALA A 1 189 ? -6.101 9.029 4.922 1.00 97.81 189 ALA A N 1
ATOM 1477 C CA . ALA A 1 189 ? -6.056 8.801 3.484 1.00 97.81 189 ALA A CA 1
ATOM 1478 C C . ALA A 1 189 ? -6.703 7.462 3.090 1.00 97.81 189 ALA A C 1
ATOM 1480 O O . ALA A 1 189 ? -7.452 7.417 2.113 1.00 97.81 189 ALA A O 1
ATOM 1481 N N . ALA A 1 190 ? -6.461 6.392 3.854 1.00 98.19 190 ALA A N 1
ATOM 1482 C CA . ALA A 1 190 ? -7.067 5.082 3.632 1.00 98.19 190 ALA A CA 1
ATOM 1483 C C . ALA A 1 190 ? -8.590 5.126 3.831 1.00 98.19 190 ALA A C 1
ATOM 1485 O O . ALA A 1 190 ? -9.350 4.743 2.938 1.00 98.19 190 ALA A O 1
ATOM 1486 N N . HIS A 1 191 ? -9.056 5.661 4.963 1.00 98.50 191 HIS A N 1
ATOM 1487 C CA . HIS A 1 191 ? -10.486 5.750 5.262 1.00 98.50 191 HIS A CA 1
ATOM 1488 C C . HIS A 1 191 ? -11.243 6.633 4.255 1.00 98.50 191 HIS A C 1
ATOM 1490 O O . HIS A 1 191 ? -12.308 6.248 3.768 1.00 98.50 191 HIS A O 1
ATOM 1496 N N . GLU A 1 192 ? -10.696 7.793 3.885 1.00 98.25 192 GLU A N 1
ATOM 1497 C CA . GLU A 1 192 ? -11.303 8.684 2.889 1.00 98.25 192 GLU A CA 1
ATOM 1498 C C . GLU A 1 192 ? -11.329 8.057 1.492 1.00 98.25 192 GLU A C 1
ATOM 1500 O O . GLU A 1 192 ? -12.340 8.166 0.794 1.00 98.25 192 GLU A O 1
ATOM 1505 N N . ALA A 1 193 ? -10.272 7.341 1.096 1.00 98.38 193 ALA A N 1
ATOM 1506 C CA . ALA A 1 193 ? -10.244 6.626 -0.176 1.00 98.38 193 ALA A CA 1
ATOM 1507 C C . ALA A 1 193 ? -11.296 5.508 -0.229 1.00 98.38 193 ALA A C 1
ATOM 1509 O O . ALA A 1 193 ? -11.977 5.358 -1.248 1.00 98.38 193 ALA A O 1
ATOM 1510 N N . LEU A 1 194 ? -11.490 4.764 0.869 1.00 98.50 194 LEU A N 1
ATOM 1511 C CA . LEU A 1 194 ? -12.556 3.765 0.954 1.00 98.50 194 LEU A CA 1
ATOM 1512 C C . LEU A 1 194 ? -13.940 4.414 0.843 1.00 98.50 194 LEU A C 1
ATOM 1514 O O . LEU A 1 194 ? -14.766 3.953 0.057 1.00 98.50 194 LEU A O 1
ATOM 1518 N N . ARG A 1 195 ? -14.186 5.511 1.569 1.00 98.00 195 ARG A N 1
ATOM 1519 C CA . ARG A 1 195 ? -15.460 6.249 1.501 1.00 98.00 195 ARG A CA 1
ATOM 1520 C C . ARG A 1 195 ? -15.748 6.800 0.106 1.00 98.00 195 ARG A C 1
ATOM 1522 O O . ARG A 1 195 ? -16.892 6.760 -0.337 1.00 98.00 195 ARG A O 1
ATOM 1529 N N . ALA A 1 196 ? -14.728 7.285 -0.598 1.00 98.00 196 ALA A N 1
ATOM 1530 C CA . ALA A 1 196 ? -14.872 7.740 -1.978 1.00 98.00 196 ALA A CA 1
ATOM 1531 C C . ALA A 1 196 ? -15.202 6.579 -2.932 1.00 98.00 196 ALA A C 1
ATOM 1533 O O . ALA A 1 196 ? -16.023 6.730 -3.836 1.00 98.00 196 ALA A O 1
ATOM 1534 N N . ARG A 1 197 ? -14.586 5.407 -2.723 1.00 97.38 197 ARG A N 1
ATOM 1535 C CA . ARG A 1 197 ? -14.813 4.211 -3.548 1.00 97.38 197 ARG A CA 1
ATOM 1536 C C . ARG A 1 197 ? -16.169 3.555 -3.291 1.00 97.38 197 ARG A C 1
ATOM 1538 O O . ARG A 1 197 ? -16.751 3.002 -4.227 1.00 97.38 197 ARG A O 1
ATOM 1545 N N . VAL A 1 198 ? -16.645 3.612 -2.048 1.00 97.12 198 VAL A N 1
ATOM 1546 C CA . VAL A 1 198 ? -17.885 2.995 -1.565 1.00 97.12 198 VAL A CA 1
ATOM 1547 C C . VAL A 1 198 ? -18.738 4.068 -0.873 1.00 97.12 198 VAL A C 1
ATOM 1549 O O . VAL A 1 198 ? -18.733 4.170 0.351 1.00 97.12 198 VAL A O 1
ATOM 1552 N N . PRO A 1 199 ? -19.513 4.876 -1.619 1.00 94.44 199 PRO A N 1
ATOM 1553 C CA . PRO A 1 199 ? -20.289 5.976 -1.034 1.00 94.44 199 PRO A CA 1
ATOM 1554 C C . PRO A 1 199 ? -21.340 5.539 -0.001 1.00 94.44 199 PRO A C 1
ATOM 1556 O O . PRO A 1 199 ? -21.765 6.340 0.825 1.00 94.44 199 PRO A O 1
ATOM 1559 N N . SER A 1 200 ? -21.758 4.269 -0.034 1.00 94.88 200 SER A N 1
ATOM 1560 C CA . SER A 1 200 ? -22.703 3.672 0.917 1.00 94.88 200 SER A CA 1
ATOM 1561 C C . SER A 1 200 ? -22.049 3.148 2.203 1.00 94.88 200 SER A C 1
ATOM 1563 O O . SER A 1 200 ? -22.671 2.357 2.912 1.00 94.88 200 SER A O 1
ATOM 1565 N N . LEU A 1 201 ? -20.777 3.465 2.456 1.00 96.88 201 LEU A N 1
ATOM 1566 C CA . LEU A 1 201 ? -20.056 2.972 3.627 1.00 96.88 201 LEU A CA 1
ATOM 1567 C C . LEU A 1 201 ? -20.675 3.549 4.917 1.00 96.88 201 LEU A C 1
ATOM 1569 O O . LEU A 1 201 ? -20.840 4.770 5.006 1.00 96.88 201 LEU A O 1
ATOM 1573 N N . PRO A 1 202 ? -21.015 2.714 5.916 1.00 97.38 202 PRO A N 1
ATOM 1574 C CA . PRO A 1 202 ? -21.484 3.210 7.206 1.00 97.38 202 PRO A CA 1
ATOM 1575 C C . PRO A 1 202 ? -20.388 3.971 7.973 1.00 97.38 202 PRO A C 1
ATOM 1577 O O . PRO A 1 202 ? -19.206 3.861 7.636 1.00 97.38 202 PRO A O 1
ATOM 1580 N N . PRO A 1 203 ? -20.750 4.737 9.020 1.00 97.62 203 PRO A N 1
ATOM 1581 C CA . PRO A 1 203 ? -19.770 5.393 9.880 1.00 97.62 203 PRO A CA 1
ATOM 1582 C C . PRO A 1 203 ? -18.871 4.377 10.600 1.00 97.62 203 PRO A C 1
ATOM 1584 O O . PRO A 1 203 ? -19.337 3.323 11.038 1.00 97.62 203 PRO A O 1
ATOM 1587 N N . LEU A 1 204 ? -17.592 4.726 10.763 1.00 98.50 204 LEU A N 1
ATOM 1588 C CA . LEU A 1 204 ? -16.645 4.000 11.612 1.00 98.50 204 LEU A CA 1
ATOM 1589 C C . LEU A 1 204 ? -17.011 4.205 13.081 1.00 98.50 204 LEU A C 1
ATOM 1591 O O . LEU A 1 204 ? -17.041 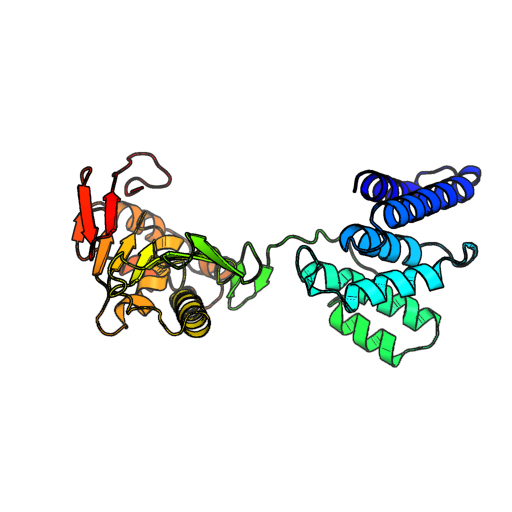5.336 13.556 1.00 98.50 204 LEU A O 1
ATOM 1595 N N . THR A 1 205 ? -17.292 3.116 13.793 1.00 98.31 205 THR A N 1
ATOM 1596 C CA . THR A 1 205 ? -17.722 3.157 15.205 1.00 98.31 205 THR A CA 1
ATOM 1597 C C . THR A 1 205 ? -16.837 2.336 16.127 1.00 98.31 205 THR A C 1
ATOM 1599 O O . THR A 1 205 ? -16.874 2.533 17.343 1.00 98.31 205 THR A O 1
ATOM 1602 N N . THR A 1 206 ? -16.057 1.405 15.577 1.00 98.69 206 THR A N 1
ATOM 1603 C CA . THR A 1 206 ? -15.227 0.487 16.356 1.00 98.69 206 THR A CA 1
ATOM 1604 C C . THR A 1 206 ? -13.885 0.275 15.668 1.00 98.69 206 THR A C 1
ATOM 1606 O O . THR A 1 206 ? -13.827 0.137 14.448 1.00 98.69 206 THR A O 1
ATOM 1609 N N . VAL A 1 207 ? -12.820 0.228 16.461 1.00 98.75 207 VAL A N 1
ATOM 1610 C CA . VAL A 1 207 ? -11.480 -0.191 16.045 1.00 98.75 207 VAL A CA 1
ATOM 1611 C C . VAL A 1 207 ? -11.095 -1.375 16.923 1.00 98.75 207 VAL A C 1
ATOM 1613 O O . VAL A 1 207 ? -11.046 -1.245 18.146 1.00 98.75 207 VAL A O 1
ATOM 1616 N N . LEU A 1 208 ? -10.878 -2.537 16.316 1.00 98.62 208 LEU A N 1
ATOM 1617 C CA . LEU A 1 208 ? -10.326 -3.706 16.993 1.00 98.62 208 LEU A CA 1
ATOM 1618 C C . LEU A 1 208 ? -8.815 -3.662 16.815 1.00 98.62 208 LEU A C 1
ATOM 1620 O O . LEU A 1 208 ? -8.342 -3.673 15.686 1.00 98.62 208 LEU A O 1
ATOM 1624 N N . VAL A 1 209 ? -8.078 -3.579 17.913 1.00 98.25 209 VAL A N 1
ATOM 1625 C CA . VAL A 1 209 ? -6.619 -3.520 17.902 1.00 98.25 209 VAL A CA 1
ATOM 1626 C C . VAL A 1 209 ? -6.078 -4.920 18.148 1.00 98.25 209 VAL A C 1
ATOM 1628 O O . VAL A 1 209 ? -6.363 -5.523 19.187 1.00 98.25 209 VAL A O 1
ATOM 1631 N N . THR A 1 210 ? -5.321 -5.430 17.183 1.00 97.12 210 THR A N 1
ATOM 1632 C CA . THR A 1 210 ? -4.657 -6.731 17.265 1.00 97.12 210 THR A CA 1
ATOM 1633 C C . THR A 1 210 ? -3.589 -6.703 18.346 1.00 97.12 210 THR A C 1
ATOM 1635 O O . THR A 1 210 ? -3.550 -7.610 19.170 1.00 97.12 210 THR A O 1
ATOM 1638 N N . HIS A 1 211 ? -2.788 -5.641 18.406 1.00 97.12 211 HIS A N 1
ATOM 1639 C CA . HIS A 1 211 ? -1.836 -5.373 19.481 1.00 97.12 211 HIS A CA 1
ATOM 1640 C C . HIS A 1 211 ? -1.374 -3.908 19.485 1.00 97.12 211 HIS A C 1
ATOM 1642 O O . HIS A 1 211 ? -1.644 -3.171 18.540 1.00 97.12 211 HIS A O 1
ATOM 1648 N N . ALA A 1 212 ? -0.728 -3.448 20.557 1.00 97.12 212 ALA A N 1
ATOM 1649 C CA . ALA A 1 212 ? -0.451 -2.029 20.790 1.00 97.12 212 ALA A CA 1
ATOM 1650 C C . ALA A 1 212 ? 0.910 -1.524 20.288 1.00 97.12 212 ALA A C 1
ATOM 1652 O O . ALA A 1 212 ? 1.467 -0.605 20.884 1.00 97.12 212 ALA A O 1
ATOM 1653 N N . HIS A 1 213 ? 1.418 -2.086 19.196 1.00 96.31 213 HIS A N 1
ATOM 1654 C CA . HIS A 1 213 ? 2.673 -1.667 18.573 1.00 96.31 213 HIS A CA 1
ATOM 1655 C C . HIS A 1 213 ? 2.456 -0.498 17.595 1.00 96.31 213 HIS A C 1
ATOM 1657 O O . HIS A 1 213 ? 1.334 -0.263 17.118 1.00 96.31 213 HIS A O 1
ATOM 1663 N N . TRP A 1 214 ? 3.512 0.272 17.311 1.00 95.88 214 TRP A N 1
ATOM 1664 C CA . TRP A 1 214 ? 3.441 1.536 16.563 1.00 95.88 214 TRP A CA 1
ATOM 1665 C C . TRP A 1 214 ? 2.666 1.465 15.246 1.00 95.88 214 TRP A C 1
ATOM 1667 O O . TRP A 1 214 ? 1.983 2.434 14.915 1.00 95.88 214 TRP A O 1
ATOM 1677 N N . ASP A 1 215 ? 2.714 0.356 14.513 1.00 94.94 215 ASP A N 1
ATOM 1678 C CA . ASP A 1 215 ? 2.013 0.155 13.243 1.00 94.94 215 ASP A CA 1
ATOM 1679 C C . ASP A 1 215 ? 0.559 -0.274 13.330 1.00 94.94 215 ASP A C 1
ATOM 1681 O O . ASP A 1 215 ? -0.127 -0.313 12.304 1.00 94.94 215 ASP A O 1
ATOM 1685 N N . HIS A 1 216 ? 0.073 -0.522 14.535 1.00 97.75 216 HIS A N 1
ATOM 1686 C CA . HIS A 1 216 ? -1.305 -0.917 14.774 1.00 97.75 216 HIS A CA 1
ATOM 1687 C C . HIS A 1 216 ? -2.095 0.181 15.483 1.00 97.75 216 HIS A C 1
ATOM 1689 O O . HIS A 1 216 ? -3.317 0.250 15.338 1.00 97.75 216 HIS A O 1
ATOM 1695 N N . VAL A 1 217 ? -1.425 1.083 16.207 1.00 98.38 217 VAL A N 1
ATOM 1696 C CA . VAL A 1 217 ? -2.093 2.144 16.982 1.00 98.38 217 VAL A CA 1
ATOM 1697 C C . VAL A 1 217 ? -1.687 3.565 16.601 1.00 98.38 217 VAL A C 1
ATOM 1699 O O . VAL A 1 217 ? -2.349 4.514 17.025 1.00 98.38 217 VAL A O 1
ATOM 1702 N N . GLY A 1 218 ? -0.650 3.750 15.784 1.00 97.44 218 GLY A N 1
ATOM 1703 C CA . GLY A 1 218 ? -0.111 5.066 15.434 1.00 97.44 218 GLY A CA 1
ATOM 1704 C C . GLY A 1 218 ? -1.103 5.998 14.728 1.00 97.44 218 GLY A C 1
ATOM 1705 O O . GLY A 1 218 ? -1.082 7.209 14.954 1.00 97.44 218 GLY A O 1
ATOM 1706 N N . GLY A 1 219 ? -2.050 5.472 13.946 1.00 97.62 219 GLY A N 1
ATOM 1707 C CA . GLY A 1 219 ? -3.094 6.296 13.322 1.00 97.62 219 GLY A CA 1
ATOM 1708 C C . GLY A 1 219 ? -4.315 6.601 14.190 1.00 97.62 219 GLY A C 1
ATOM 1709 O O . GLY A 1 219 ? -5.246 7.272 13.729 1.00 97.62 219 GLY A O 1
ATOM 1710 N N . GLN A 1 220 ? -4.328 6.189 15.464 1.00 98.19 220 GLN A N 1
ATOM 1711 C CA . GLN A 1 220 ? -5.498 6.343 16.335 1.00 98.19 220 GLN A CA 1
ATOM 1712 C C . GLN A 1 220 ? -5.991 7.788 16.462 1.00 98.19 220 GLN A C 1
ATOM 1714 O O . GLN A 1 220 ? -7.190 8.011 16.624 1.00 98.19 220 GLN A O 1
ATOM 1719 N N . ARG A 1 221 ? -5.091 8.782 16.391 1.00 98.00 221 ARG A N 1
ATOM 1720 C CA . ARG A 1 221 ? -5.438 10.199 16.564 1.00 98.00 221 ARG A CA 1
ATOM 1721 C C . ARG A 1 221 ? -6.487 10.624 15.540 1.00 98.00 221 ARG A C 1
ATOM 1723 O O . ARG A 1 221 ? -7.424 11.343 15.884 1.00 98.00 221 ARG A O 1
ATOM 1730 N N . TYR A 1 222 ? -6.354 10.152 14.300 1.00 98.44 222 TYR A N 1
ATOM 1731 C CA . TYR A 1 222 ? -7.339 10.411 13.260 1.00 98.44 222 TYR A CA 1
ATOM 1732 C C . TYR A 1 222 ? -8.676 9.745 13.584 1.00 98.44 222 TYR A C 1
ATOM 1734 O O . TYR A 1 222 ? -9.696 10.432 13.618 1.00 98.44 222 TYR A O 1
ATOM 1742 N N . PHE A 1 223 ? -8.690 8.443 13.871 1.00 98.44 223 PHE A N 1
ATOM 1743 C CA . PHE A 1 223 ? -9.940 7.743 14.167 1.00 98.44 223 PHE A CA 1
ATOM 1744 C C . PHE A 1 223 ? -10.659 8.347 15.370 1.00 98.44 223 PHE A C 1
ATOM 1746 O O . PHE A 1 223 ? -11.845 8.642 15.267 1.00 98.44 223 PHE A O 1
ATOM 1753 N N . ARG A 1 224 ? -9.949 8.666 16.457 1.00 98.25 224 ARG A N 1
ATOM 1754 C CA . ARG A 1 224 ? -10.537 9.328 17.632 1.00 98.25 224 ARG A CA 1
ATOM 1755 C C . ARG A 1 224 ? -11.133 10.704 17.330 1.00 98.25 224 ARG A C 1
ATOM 1757 O O . ARG A 1 224 ? -12.038 11.123 18.047 1.00 98.25 224 ARG A O 1
ATOM 1764 N N . SER A 1 225 ? -10.662 11.387 16.285 1.00 98.06 225 SER A N 1
ATOM 1765 C CA . SER A 1 225 ? -11.197 12.686 15.851 1.00 98.06 225 SER A CA 1
ATOM 1766 C C . SER A 1 225 ? -12.511 12.597 15.064 1.00 98.06 225 SER A C 1
ATOM 1768 O O . SER A 1 225 ? -13.142 13.626 14.818 1.00 98.06 225 SER A O 1
ATOM 1770 N N . LEU A 1 226 ? -12.931 11.394 14.656 1.00 98.06 226 LEU A N 1
ATOM 1771 C CA . LEU A 1 226 ? -14.189 11.197 13.940 1.00 98.06 226 LEU A CA 1
ATOM 1772 C C . LEU A 1 226 ? -15.400 11.441 14.852 1.00 98.06 226 LEU A C 1
ATOM 1774 O O . LEU A 1 226 ? -15.309 11.412 16.079 1.00 98.06 226 LEU A O 1
ATOM 1778 N N . SER A 1 227 ? -16.555 11.678 14.226 1.00 94.25 227 SER A N 1
ATOM 1779 C CA . SER A 1 227 ? -17.833 11.870 14.911 1.00 94.25 227 SER A CA 1
ATOM 1780 C C . SER A 1 227 ? -18.889 10.903 14.349 1.00 94.25 227 SER A C 1
ATOM 1782 O O . SER A 1 227 ? -19.206 11.002 13.159 1.00 94.25 227 SER A O 1
ATOM 1784 N N . PRO A 1 228 ? -19.439 9.979 15.165 1.00 93.56 228 PRO A N 1
ATOM 1785 C CA . PRO A 1 228 ? -19.032 9.694 16.546 1.00 93.56 228 PRO A CA 1
ATOM 1786 C C . PRO A 1 228 ? -17.592 9.159 16.627 1.00 93.56 228 PRO A C 1
ATOM 1788 O O . PRO A 1 228 ? -17.084 8.587 15.664 1.00 93.56 228 PRO A O 1
ATOM 1791 N N . SER A 1 229 ? -16.947 9.343 17.782 1.00 97.44 229 SER A N 1
ATOM 1792 C CA . SER A 1 229 ? -15.598 8.815 18.017 1.00 97.44 229 SER A CA 1
ATOM 1793 C C . SER A 1 229 ? -15.660 7.281 18.127 1.00 97.44 229 SER A C 1
ATOM 1795 O O . SER A 1 229 ? -16.455 6.778 18.931 1.00 97.44 229 SER A O 1
ATOM 1797 N N . PRO A 1 230 ? -14.883 6.520 17.333 1.00 98.38 230 PRO A N 1
ATOM 1798 C CA . PRO A 1 230 ? -14.859 5.069 17.390 1.00 98.38 230 PRO A CA 1
ATOM 1799 C C . PRO A 1 230 ? -14.337 4.567 18.735 1.00 98.38 230 PRO A C 1
ATOM 1801 O O . PRO A 1 230 ? -13.390 5.124 19.288 1.00 98.38 230 PRO A O 1
ATOM 1804 N N . ARG A 1 231 ? -14.910 3.467 19.224 1.00 98.44 231 ARG A N 1
ATOM 1805 C CA . ARG A 1 231 ? -14.406 2.765 20.409 1.00 98.44 231 ARG A CA 1
ATOM 1806 C C . ARG A 1 231 ? -13.246 1.858 20.025 1.00 98.44 231 ARG A C 1
ATOM 1808 O O . ARG A 1 231 ? -13.399 1.016 19.142 1.00 98.44 231 ARG A O 1
ATOM 1815 N N . PHE A 1 232 ? -12.135 1.982 20.729 1.00 98.75 232 PHE A N 1
ATOM 1816 C CA . PHE A 1 232 ? -10.985 1.099 20.602 1.00 98.75 232 PHE A CA 1
ATOM 1817 C C . PHE A 1 232 ? -11.135 -0.093 21.544 1.00 98.75 232 PHE A C 1
ATOM 1819 O O . PHE A 1 232 ? -11.314 0.075 22.751 1.00 98.75 232 PHE A O 1
ATOM 1826 N N . ILE A 1 233 ? -11.053 -1.300 20.996 1.00 98.62 233 ILE A N 1
ATOM 1827 C CA . ILE A 1 233 ? -11.085 -2.552 21.749 1.00 98.62 233 ILE A CA 1
ATOM 1828 C C . ILE A 1 233 ? -9.729 -3.227 21.579 1.00 98.62 233 ILE A C 1
ATOM 1830 O O . ILE A 1 233 ? -9.317 -3.471 20.451 1.00 98.62 233 ILE A O 1
ATOM 1834 N N . GLY A 1 234 ? -9.046 -3.530 22.679 1.00 97.75 234 GLY A N 1
ATOM 1835 C CA . GLY A 1 234 ? -7.705 -4.117 22.644 1.00 97.75 234 GLY A CA 1
ATOM 1836 C C . GLY A 1 234 ? -7.358 -4.863 23.928 1.00 97.75 234 GLY A C 1
ATOM 1837 O O . GLY A 1 234 ? -8.203 -5.053 24.804 1.00 97.75 234 GLY A O 1
ATOM 1838 N N . ARG A 1 235 ? -6.108 -5.302 24.057 1.00 97.00 235 ARG A N 1
ATOM 1839 C CA . ARG A 1 235 ? -5.619 -6.023 25.241 1.00 97.00 235 ARG A CA 1
ATOM 1840 C C . ARG A 1 235 ? -5.394 -5.085 26.433 1.00 97.00 235 ARG A C 1
ATOM 1842 O O . ARG A 1 235 ? -5.038 -3.920 26.273 1.00 97.00 235 ARG A O 1
ATOM 1849 N N . GLY A 1 236 ? -5.611 -5.580 27.651 1.00 97.00 236 GLY A N 1
ATOM 1850 C CA . GLY A 1 236 ? -5.439 -4.815 28.890 1.00 97.00 236 GLY A CA 1
ATOM 1851 C C . GLY A 1 236 ? -3.978 -4.587 29.284 1.00 97.00 236 GLY A C 1
ATOM 1852 O O . GLY A 1 236 ? -3.681 -3.607 29.966 1.00 97.00 236 GLY A O 1
ATOM 1853 N N . ASN A 1 237 ? -3.062 -5.435 28.808 1.00 95.94 237 ASN A N 1
ATOM 1854 C CA . ASN A 1 237 ? -1.615 -5.323 29.029 1.00 95.94 237 ASN A CA 1
ATOM 1855 C C . ASN A 1 237 ? -0.877 -4.475 27.972 1.00 95.94 237 ASN A C 1
ATOM 1857 O O . ASN A 1 237 ? 0.344 -4.505 27.914 1.00 95.94 237 ASN A O 1
ATOM 1861 N N . TYR A 1 238 ? -1.598 -3.678 27.177 1.00 97.06 238 TYR A N 1
ATOM 1862 C CA . TYR A 1 238 ? -1.045 -2.834 26.105 1.00 97.06 238 TYR A CA 1
ATOM 1863 C C . TYR A 1 238 ? 0.119 -1.916 26.528 1.00 97.06 238 TYR A C 1
ATOM 1865 O O . TYR A 1 238 ? 0.962 -1.550 25.718 1.00 97.06 238 TYR A O 1
ATOM 1873 N N . LYS A 1 239 ? 0.162 -1.498 27.800 1.00 97.69 239 LYS A N 1
ATOM 1874 C CA . LYS A 1 239 ? 1.200 -0.589 28.309 1.00 97.69 239 LYS A CA 1
ATOM 1875 C C . LYS A 1 239 ? 2.590 -1.212 28.313 1.00 97.69 239 LYS A C 1
ATOM 1877 O O . LYS A 1 239 ? 3.558 -0.463 28.240 1.00 97.69 239 LYS A O 1
ATOM 1882 N N . ASP A 1 240 ? 2.667 -2.534 28.440 1.00 95.31 240 ASP A N 1
ATOM 1883 C CA . ASP A 1 240 ? 3.939 -3.250 28.439 1.00 95.31 240 ASP A CA 1
ATOM 1884 C C . ASP A 1 240 ? 4.584 -3.125 27.050 1.00 95.31 240 ASP A C 1
ATOM 1886 O O . ASP A 1 240 ? 5.761 -2.789 26.951 1.00 95.31 240 ASP A O 1
ATOM 1890 N N . GLU A 1 241 ? 3.777 -3.235 25.989 1.00 95.56 241 GLU A N 1
ATOM 1891 C CA . GLU A 1 241 ? 4.233 -3.025 24.613 1.00 95.56 241 GLU A CA 1
ATOM 1892 C C . GLU A 1 241 ? 4.595 -1.561 24.336 1.00 95.56 241 GLU A C 1
ATOM 1894 O O . GLU A 1 241 ? 5.683 -1.261 23.853 1.00 95.56 241 GLU A O 1
ATOM 1899 N N . LEU A 1 242 ? 3.755 -0.609 24.760 1.00 97.31 242 LEU A N 1
ATOM 1900 C CA . LEU A 1 242 ? 4.083 0.816 24.613 1.00 97.31 242 LEU A CA 1
ATOM 1901 C C . LEU A 1 242 ? 5.380 1.212 25.341 1.00 97.31 242 LEU A C 1
ATOM 1903 O O . LEU A 1 242 ? 6.028 2.189 24.960 1.00 97.31 242 LEU A O 1
ATOM 1907 N N . ALA A 1 243 ? 5.769 0.491 26.399 1.00 97.00 243 ALA A N 1
ATOM 1908 C CA . ALA A 1 243 ? 7.042 0.718 27.074 1.00 97.00 243 ALA A CA 1
ATOM 1909 C C . ALA A 1 243 ? 8.240 0.301 26.203 1.00 97.00 243 ALA A C 1
ATOM 1911 O O . ALA A 1 243 ? 9.283 0.952 26.283 1.00 97.00 243 ALA A O 1
ATOM 1912 N N . HIS A 1 244 ? 8.090 -0.719 25.351 1.00 93.94 244 HIS A N 1
ATOM 1913 C CA . HIS A 1 244 ? 9.086 -1.079 24.340 1.00 93.94 244 HIS A CA 1
ATOM 1914 C C . HIS A 1 244 ? 9.183 -0.002 23.254 1.00 93.94 244 HIS A C 1
ATOM 1916 O O . HIS A 1 244 ? 10.282 0.487 22.978 1.00 93.94 244 HIS A O 1
ATOM 1922 N N . ASP A 1 245 ? 8.047 0.471 22.739 1.00 94.12 245 ASP A N 1
ATOM 1923 C CA . ASP A 1 245 ? 8.002 1.552 21.745 1.00 94.12 245 ASP A CA 1
ATOM 1924 C C . ASP A 1 245 ? 8.608 2.861 22.257 1.00 94.12 245 ASP A C 1
ATOM 1926 O O . ASP A 1 245 ? 9.289 3.579 21.522 1.00 94.12 245 ASP A O 1
ATOM 1930 N N . ALA A 1 246 ? 8.427 3.167 23.543 1.00 95.50 246 ALA A N 1
ATOM 1931 C CA . ALA A 1 246 ? 9.010 4.350 24.169 1.00 95.50 246 ALA A CA 1
ATOM 1932 C C . ALA A 1 246 ? 10.551 4.341 24.174 1.00 95.50 246 ALA A C 1
ATOM 1934 O O . ALA A 1 246 ? 11.167 5.401 24.305 1.00 95.50 246 ALA A O 1
ATOM 1935 N N . MET A 1 247 ? 11.179 3.169 24.032 1.00 94.38 247 MET A N 1
ATOM 1936 C CA . MET A 1 247 ? 12.634 3.025 23.936 1.00 94.38 247 MET A CA 1
ATOM 1937 C C . MET A 1 247 ? 13.160 3.183 22.503 1.00 94.38 247 MET A C 1
ATOM 1939 O O . MET A 1 247 ? 14.374 3.288 22.306 1.00 94.38 247 MET A O 1
ATOM 1943 N N . ALA A 1 248 ? 12.281 3.196 21.498 1.00 91.75 248 ALA A N 1
ATOM 1944 C CA . ALA A 1 248 ? 12.675 3.329 20.105 1.00 91.75 248 ALA A CA 1
ATOM 1945 C C . ALA A 1 248 ? 13.198 4.741 19.795 1.00 91.75 248 ALA A C 1
ATOM 1947 O O . ALA A 1 248 ? 12.756 5.741 20.357 1.00 91.75 248 ALA A O 1
ATOM 1948 N N . ASN A 1 249 ? 14.139 4.841 18.851 1.00 93.50 249 ASN A N 1
ATOM 1949 C CA . ASN A 1 249 ? 14.662 6.127 18.392 1.00 93.50 249 ASN A CA 1
ATOM 1950 C C . ASN A 1 249 ? 13.661 6.801 17.429 1.00 93.50 249 ASN A C 1
ATOM 1952 O O . ASN A 1 249 ? 13.524 6.325 16.295 1.00 93.50 249 ASN A O 1
ATOM 1956 N N . PRO A 1 250 ? 13.041 7.945 17.789 1.00 90.88 250 PRO A N 1
ATOM 1957 C CA . PRO A 1 250 ? 12.042 8.595 16.940 1.00 90.88 250 PRO A CA 1
ATOM 1958 C C . PRO A 1 250 ? 12.577 8.987 15.561 1.00 90.88 250 PRO A C 1
ATOM 1960 O O . PRO A 1 250 ? 11.853 8.890 14.575 1.00 90.88 250 PRO A O 1
ATOM 1963 N N . ALA A 1 251 ? 13.852 9.380 15.462 1.00 91.81 251 ALA A N 1
ATOM 1964 C CA . ALA A 1 251 ? 14.456 9.746 14.182 1.00 91.81 251 ALA A CA 1
ATOM 1965 C C . ALA A 1 251 ? 14.603 8.534 13.246 1.00 91.81 251 ALA A C 1
ATOM 1967 O O . ALA A 1 251 ? 14.445 8.666 12.035 1.00 91.81 251 ALA A O 1
ATOM 1968 N N . GLY A 1 252 ? 14.872 7.349 13.806 1.00 91.81 252 GLY A N 1
ATOM 1969 C CA . GLY A 1 252 ? 14.909 6.099 13.045 1.00 91.81 252 GLY A CA 1
ATOM 1970 C C . GLY A 1 252 ? 13.521 5.702 12.546 1.00 91.81 252 GLY A C 1
ATOM 1971 O O . GLY A 1 252 ? 13.359 5.366 11.375 1.00 91.81 252 GLY A O 1
ATOM 1972 N N . LEU A 1 253 ? 12.506 5.832 13.403 1.00 92.75 253 LEU A N 1
ATOM 1973 C CA . LEU A 1 253 ? 11.117 5.575 13.022 1.00 92.75 253 LEU A CA 1
ATOM 1974 C C . LEU A 1 253 ? 10.629 6.571 11.961 1.00 92.75 253 LEU A C 1
ATOM 1976 O O . LEU A 1 253 ? 9.978 6.165 11.012 1.00 92.75 253 LEU A O 1
ATOM 1980 N N . GLN A 1 254 ? 10.992 7.853 12.040 1.00 93.75 254 GLN A N 1
ATOM 1981 C CA . GLN A 1 254 ? 10.649 8.845 11.010 1.00 93.75 254 GLN A CA 1
ATOM 1982 C C . GLN A 1 254 ? 11.390 8.641 9.689 1.00 93.75 254 GLN A C 1
ATOM 1984 O O . GLN A 1 254 ? 10.865 9.002 8.637 1.00 93.75 254 GLN A O 1
ATOM 1989 N N . LEU A 1 255 ? 12.601 8.080 9.712 1.00 91.31 255 LEU A N 1
ATOM 1990 C CA . LEU A 1 255 ? 13.272 7.681 8.478 1.00 91.31 255 LEU A CA 1
ATOM 1991 C C . LEU A 1 255 ? 12.439 6.616 7.759 1.00 91.31 255 LEU A C 1
ATOM 1993 O O . LEU A 1 255 ? 12.208 6.721 6.561 1.00 91.31 255 LEU A O 1
ATOM 1997 N N . PHE A 1 256 ? 11.932 5.641 8.511 1.00 91.81 256 PHE A N 1
ATOM 1998 C CA . PHE A 1 256 ? 11.251 4.488 7.946 1.00 91.81 256 PHE A CA 1
ATOM 1999 C C . PHE A 1 256 ? 9.755 4.741 7.657 1.00 91.81 256 PHE A C 1
ATOM 2001 O O . PHE A 1 256 ? 9.265 4.467 6.563 1.00 91.81 256 PHE A O 1
ATOM 2008 N N . PHE A 1 257 ? 9.018 5.336 8.592 1.00 94.19 257 PHE A N 1
ATOM 2009 C CA . PHE A 1 257 ? 7.602 5.694 8.452 1.00 94.19 257 PHE A CA 1
ATOM 2010 C C . PHE A 1 257 ? 7.394 7.101 7.902 1.00 94.19 257 PHE A C 1
ATOM 2012 O O . PHE A 1 257 ? 6.261 7.539 7.779 1.00 94.19 257 PHE A O 1
ATOM 2019 N N . GLY A 1 258 ? 8.441 7.825 7.527 1.00 93.94 258 GLY A N 1
ATOM 2020 C CA . GLY A 1 258 ? 8.308 9.174 6.990 1.00 93.94 258 GLY A CA 1
ATOM 2021 C C . GLY A 1 258 ? 8.089 10.249 8.056 1.00 93.94 258 GLY A C 1
ATOM 2022 O O . GLY A 1 258 ? 7.814 9.994 9.230 1.00 93.94 258 GLY A O 1
ATOM 2023 N N . LYS A 1 259 ? 8.229 11.500 7.616 1.00 94.31 259 LYS A N 1
ATOM 2024 C CA . LYS A 1 259 ? 8.294 12.691 8.482 1.00 94.31 259 LYS A CA 1
ATOM 2025 C C . LYS A 1 259 ? 7.034 12.971 9.300 1.00 94.31 259 LYS A C 1
ATOM 2027 O O . LYS A 1 259 ? 7.130 13.652 10.316 1.00 94.31 259 LYS A O 1
ATOM 2032 N N . GLU A 1 260 ? 5.882 12.468 8.866 1.00 93.50 260 GLU A N 1
ATOM 2033 C CA . GLU A 1 260 ? 4.609 12.653 9.572 1.00 93.50 260 GLU A CA 1
ATOM 2034 C C . GLU A 1 260 ? 4.413 11.645 10.715 1.00 93.50 260 GLU A C 1
ATOM 2036 O O . GLU A 1 260 ? 3.441 11.743 11.459 1.00 93.50 260 GLU A O 1
ATOM 2041 N N . PHE A 1 261 ? 5.324 10.679 10.886 1.00 96.31 261 PHE A N 1
ATOM 2042 C CA . PHE A 1 261 ? 5.277 9.771 12.025 1.00 96.31 261 PHE A CA 1
ATOM 2043 C C . PHE A 1 261 ? 5.529 10.513 13.342 1.00 96.31 261 PHE A C 1
ATOM 2045 O O . PHE A 1 261 ? 6.518 11.241 13.498 1.00 96.31 261 PHE A O 1
ATOM 2052 N N . GLN A 1 262 ? 4.645 10.274 14.311 1.00 95.69 262 GLN A N 1
ATOM 2053 C CA . GLN A 1 262 ? 4.695 10.862 15.642 1.00 95.69 262 GLN A CA 1
ATOM 2054 C C . GLN A 1 262 ? 4.641 9.756 16.693 1.00 95.69 262 GLN A C 1
ATOM 2056 O O . GLN A 1 262 ? 3.582 9.191 16.956 1.00 95.69 262 GLN A O 1
ATOM 2061 N N . LEU A 1 263 ? 5.763 9.500 17.371 1.00 96.56 263 LEU A N 1
ATOM 2062 C CA . LEU A 1 263 ? 5.800 8.523 18.466 1.00 96.56 263 LEU A CA 1
ATOM 2063 C C . LEU A 1 263 ? 4.808 8.885 19.588 1.00 96.56 263 LEU A C 1
ATOM 2065 O O . LEU A 1 263 ? 4.227 8.010 20.217 1.00 96.56 263 LEU A O 1
ATOM 2069 N N . ALA A 1 264 ? 4.550 10.177 19.807 1.00 96.62 264 ALA A N 1
ATOM 2070 C CA . ALA A 1 264 ? 3.554 10.629 20.776 1.00 96.62 264 ALA A CA 1
ATOM 2071 C C . ALA A 1 264 ? 2.131 10.133 20.456 1.00 96.62 264 ALA A C 1
ATOM 2073 O O . ALA A 1 264 ? 1.369 9.856 21.383 1.00 96.62 264 ALA A O 1
ATOM 2074 N N . ASP A 1 265 ? 1.779 9.988 19.173 1.00 96.62 265 ASP A N 1
ATOM 2075 C CA . ASP A 1 265 ? 0.477 9.444 18.787 1.00 96.62 265 ASP A CA 1
ATOM 2076 C C . ASP A 1 265 ? 0.387 7.963 19.171 1.00 96.62 265 ASP A C 1
ATOM 2078 O O . ASP A 1 265 ? -0.637 7.562 19.714 1.00 96.62 265 ASP A O 1
ATOM 2082 N N . VAL A 1 266 ? 1.463 7.184 19.020 1.00 97.56 266 VAL A N 1
ATOM 2083 C CA . VAL A 1 266 ? 1.547 5.783 19.479 1.00 97.56 266 VAL A CA 1
ATOM 2084 C C . VAL A 1 266 ? 1.421 5.696 21.003 1.00 97.56 266 VAL A C 1
ATOM 2086 O O . VAL A 1 266 ? 0.499 5.070 21.523 1.00 97.56 266 VAL A O 1
ATOM 2089 N N . LEU A 1 267 ? 2.286 6.405 21.736 1.00 98.00 267 LEU A N 1
ATOM 2090 C CA . LEU A 1 267 ? 2.373 6.325 23.202 1.00 98.00 267 LEU A CA 1
ATOM 2091 C C . LEU A 1 267 ? 1.123 6.843 23.926 1.00 98.00 267 LEU A C 1
ATOM 2093 O O . LEU A 1 267 ? 0.908 6.541 25.100 1.00 98.00 267 LEU A O 1
ATOM 2097 N N . SER A 1 268 ? 0.280 7.617 23.240 1.00 97.62 268 SER A N 1
ATOM 2098 C CA . SER A 1 268 ? -1.012 8.065 23.766 1.00 97.62 268 SER A CA 1
ATOM 2099 C C . SER A 1 268 ? -2.107 6.989 23.726 1.00 97.62 268 SER A C 1
ATOM 2101 O O . SER A 1 268 ? -3.223 7.234 24.191 1.00 97.62 268 SER A O 1
ATOM 2103 N N . TYR A 1 269 ? -1.816 5.802 23.176 1.00 98.50 269 TYR A N 1
ATOM 2104 C CA . TYR A 1 269 ? -2.794 4.731 23.013 1.00 98.50 269 TYR A CA 1
ATOM 2105 C C . TYR A 1 269 ? -3.370 4.240 24.335 1.00 98.50 269 TYR A C 1
ATOM 2107 O O . TYR A 1 269 ? -2.682 4.060 25.339 1.00 98.50 269 TYR A O 1
ATOM 2115 N N . LYS A 1 270 ? -4.685 4.020 24.311 1.00 98.19 270 LYS A N 1
ATOM 2116 C CA . LYS A 1 270 ? -5.438 3.389 25.385 1.00 98.19 270 LYS A CA 1
ATOM 2117 C C . LYS A 1 270 ? -6.720 2.766 24.822 1.00 98.19 270 LYS A C 1
ATOM 2119 O O . LYS A 1 270 ? -7.518 3.495 24.233 1.00 98.19 270 LYS A O 1
ATOM 2124 N N . PRO A 1 271 ? -6.977 1.468 25.029 1.00 98.19 271 PRO A N 1
ATOM 2125 C CA . PRO A 1 271 ? -8.258 0.884 24.662 1.00 98.19 271 PRO A CA 1
ATOM 2126 C C . PRO A 1 271 ? -9.391 1.478 25.514 1.00 98.19 271 PRO A C 1
ATOM 2128 O O . PRO A 1 271 ? -9.232 1.725 26.712 1.00 98.19 271 PRO A O 1
ATOM 2131 N N . ASP A 1 272 ? -10.551 1.680 24.892 1.00 98.44 272 ASP A N 1
ATOM 2132 C CA . ASP A 1 272 ? -11.795 2.045 25.576 1.00 98.44 272 ASP A CA 1
ATOM 2133 C C . ASP A 1 272 ? -12.436 0.814 26.237 1.00 98.44 272 ASP A C 1
ATOM 2135 O O . ASP A 1 272 ? -13.106 0.927 27.264 1.00 98.44 272 ASP A O 1
ATOM 2139 N N . VAL A 1 273 ? -12.203 -0.372 25.662 1.00 97.94 273 VAL A N 1
ATOM 2140 C CA . VAL A 1 273 ? -12.634 -1.674 26.187 1.00 97.94 273 VAL A CA 1
ATOM 2141 C C . VAL A 1 273 ? -11.466 -2.654 26.134 1.00 97.94 273 VAL A C 1
ATOM 2143 O O . VAL A 1 273 ? -10.847 -2.822 25.084 1.00 97.94 273 VAL A O 1
ATOM 2146 N N . THR A 1 274 ? -11.181 -3.326 27.249 1.00 97.75 274 THR A N 1
ATOM 2147 C CA . THR A 1 274 ? -10.131 -4.348 27.314 1.00 97.75 274 THR A CA 1
ATOM 2148 C C . THR A 1 274 ? -10.692 -5.757 27.136 1.00 97.75 274 THR A C 1
ATOM 2150 O O . THR A 1 274 ? -11.803 -6.059 27.579 1.00 97.75 274 THR A O 1
ATOM 2153 N N . VAL A 1 275 ? -9.917 -6.634 26.496 1.00 95.81 275 VAL A N 1
ATOM 2154 C CA . VAL A 1 275 ? -10.267 -8.040 26.252 1.00 95.81 275 VAL A CA 1
ATOM 2155 C C . VAL A 1 275 ? -9.105 -8.941 26.653 1.00 95.81 275 VAL A C 1
ATOM 2157 O O . VAL A 1 275 ? -8.193 -9.144 25.871 1.00 95.81 275 VAL A O 1
ATOM 2160 N N . ASP A 1 276 ? -9.137 -9.512 27.859 1.00 95.38 276 ASP A N 1
ATOM 2161 C CA . ASP A 1 276 ? -8.000 -10.276 28.420 1.00 95.38 276 ASP A CA 1
ATOM 2162 C C . ASP A 1 276 ? -8.220 -11.796 28.472 1.00 95.38 276 ASP A C 1
ATOM 2164 O O . ASP A 1 276 ? -7.387 -12.557 28.964 1.00 95.38 276 ASP A O 1
ATOM 2168 N N . ARG A 1 277 ? -9.353 -12.253 27.941 1.00 95.50 277 ARG A N 1
ATOM 2169 C CA . ARG A 1 277 ? -9.700 -13.667 27.759 1.00 95.50 277 ARG A CA 1
ATOM 2170 C C . ARG A 1 277 ? -10.438 -13.850 26.431 1.00 95.50 277 ARG A C 1
ATOM 2172 O O . ARG A 1 277 ? -10.978 -12.859 25.932 1.00 95.50 277 ARG A O 1
ATOM 2179 N N . PRO A 1 278 ? -10.528 -15.082 25.894 1.00 97.00 278 PRO A N 1
ATOM 2180 C CA . PRO A 1 278 ? -11.391 -15.377 24.757 1.00 97.00 278 PRO A CA 1
ATOM 2181 C C . PRO A 1 278 ? -12.772 -14.747 24.936 1.00 97.00 278 PRO A C 1
ATOM 2183 O O . PRO A 1 278 ? -13.430 -14.947 25.967 1.00 97.00 278 PRO A O 1
ATOM 2186 N N . THR A 1 279 ? -13.158 -13.914 23.975 1.00 97.38 279 THR A N 1
ATOM 2187 C CA . THR A 1 279 ? -14.356 -13.080 24.062 1.00 97.38 279 THR A CA 1
ATOM 2188 C C . THR A 1 279 ? -15.058 -13.050 22.719 1.00 97.38 279 THR A C 1
ATOM 2190 O O . THR A 1 279 ? -14.477 -12.677 21.706 1.00 97.38 279 THR A O 1
ATOM 2193 N N . GLU A 1 280 ? -16.336 -13.409 22.728 1.00 97.81 280 GLU A N 1
ATOM 2194 C CA . GLU A 1 280 ? -17.218 -13.189 21.591 1.00 97.81 280 GLU A CA 1
ATOM 2195 C C . GLU A 1 280 ? -17.819 -11.782 21.695 1.00 97.81 280 GLU A C 1
ATOM 2197 O O . GLU A 1 280 ? -18.389 -11.410 22.724 1.00 97.81 280 GLU A O 1
ATOM 2202 N N . LEU A 1 281 ? -17.689 -10.997 20.630 1.00 96.19 281 LEU A N 1
ATOM 2203 C CA . LEU A 1 281 ? -18.323 -9.696 20.474 1.00 96.19 281 LEU A CA 1
ATOM 2204 C C . LEU A 1 281 ? -19.313 -9.750 19.318 1.00 96.19 281 LEU A C 1
ATOM 2206 O O . LEU A 1 281 ? -18.994 -10.226 18.231 1.00 96.19 281 LEU A O 1
ATOM 2210 N N . ILE A 1 282 ? -20.503 -9.196 19.528 1.00 97.00 282 ILE A N 1
ATOM 2211 C CA . ILE A 1 282 ? -21.490 -9.013 18.465 1.00 97.00 282 ILE A CA 1
ATOM 2212 C C . ILE A 1 282 ? -21.639 -7.516 18.219 1.00 97.00 282 ILE A C 1
ATOM 2214 O O . ILE A 1 282 ? -22.180 -6.785 19.049 1.00 97.00 282 ILE A O 1
ATOM 2218 N N . ILE A 1 283 ? -21.172 -7.060 17.060 1.00 95.88 283 ILE A N 1
ATOM 2219 C CA . ILE A 1 283 ? -21.296 -5.672 16.618 1.00 95.88 283 ILE A CA 1
ATOM 2220 C C . ILE A 1 283 ? -22.307 -5.655 15.482 1.00 95.88 283 ILE A C 1
ATOM 2222 O O . ILE A 1 283 ? -22.018 -6.109 14.376 1.00 95.88 283 ILE A O 1
ATOM 2226 N N . ARG A 1 284 ? -23.517 -5.155 15.766 1.00 95.06 284 ARG A N 1
ATOM 2227 C CA . ARG A 1 284 ? -24.571 -4.956 14.752 1.00 95.06 284 ARG A CA 1
ATOM 2228 C C . ARG A 1 284 ? -24.850 -6.199 13.889 1.00 95.06 284 ARG A C 1
ATOM 2230 O O . ARG A 1 284 ? -24.985 -6.138 12.669 1.00 95.06 284 ARG A O 1
ATOM 2237 N N . GLY A 1 285 ? -24.912 -7.354 14.550 1.00 93.50 285 GLY A N 1
ATOM 2238 C CA . GLY A 1 285 ? -25.176 -8.648 13.918 1.00 93.50 285 GLY A CA 1
ATOM 2239 C C . GLY A 1 285 ? -23.948 -9.346 13.324 1.00 93.50 285 GLY A C 1
ATOM 2240 O O . GLY A 1 285 ? -24.063 -10.506 12.944 1.00 93.50 285 GLY A O 1
ATOM 2241 N N . THR A 1 286 ? -22.775 -8.705 13.288 1.00 97.56 286 THR A N 1
ATOM 2242 C CA . THR A 1 286 ? -21.510 -9.376 12.952 1.00 97.56 286 THR A CA 1
ATOM 2243 C C . THR A 1 286 ? -20.853 -9.911 14.216 1.00 97.56 286 THR A C 1
ATOM 2245 O O . THR A 1 286 ? -20.616 -9.158 15.162 1.00 97.56 286 THR A O 1
ATOM 2248 N N . ARG A 1 287 ? -20.545 -11.209 14.223 1.00 97.69 287 ARG A N 1
ATOM 2249 C CA . ARG A 1 287 ? -19.790 -11.869 15.290 1.00 97.69 287 ARG A CA 1
ATOM 2250 C C . ARG A 1 287 ? -18.288 -11.721 15.044 1.00 97.69 287 ARG A C 1
ATOM 2252 O O . ARG A 1 287 ? -17.807 -12.058 13.967 1.00 97.69 287 ARG A O 1
ATOM 2259 N N . PHE A 1 288 ? -17.571 -11.295 16.075 1.00 97.88 288 PHE A N 1
ATOM 2260 C CA . PHE A 1 288 ? -16.117 -11.312 16.176 1.00 97.88 288 PHE A CA 1
ATOM 2261 C C . PHE A 1 288 ? -15.732 -12.196 17.359 1.00 97.88 288 PHE A C 1
ATOM 2263 O O . PHE A 1 288 ? -16.327 -12.097 18.431 1.00 97.88 288 PHE A O 1
ATOM 2270 N N . GLU A 1 289 ? -14.747 -13.061 17.172 1.00 97.50 289 GLU A N 1
ATOM 2271 C CA . GLU A 1 289 ? -14.175 -13.863 18.246 1.00 97.50 289 GLU A CA 1
ATOM 2272 C C . GLU A 1 289 ? -12.756 -13.367 18.474 1.00 97.50 289 GLU A C 1
ATOM 2274 O O . GLU A 1 289 ? -11.921 -13.486 17.589 1.00 97.50 289 GLU A O 1
ATOM 2279 N N . LEU A 1 290 ? -12.527 -12.751 19.631 1.00 96.88 290 LEU A N 1
ATOM 2280 C CA . LEU A 1 290 ? -11.240 -12.195 20.020 1.00 96.88 290 LEU A CA 1
ATOM 2281 C C . LEU A 1 290 ? -10.521 -13.193 20.914 1.00 96.88 290 LEU A C 1
ATOM 2283 O O . LEU A 1 290 ? -11.028 -13.559 21.982 1.00 96.88 290 LEU A O 1
ATOM 2287 N N . LEU A 1 291 ? -9.338 -13.617 20.487 1.00 95.44 291 LEU A N 1
ATOM 2288 C CA . LEU A 1 291 ? -8.533 -14.626 21.157 1.00 95.44 291 LEU A CA 1
ATOM 2289 C C . LEU A 1 291 ? -7.190 -14.020 21.582 1.00 95.44 291 LEU A C 1
ATOM 2291 O O . LEU A 1 291 ? -6.260 -13.964 20.776 1.00 95.44 291 LEU A O 1
ATOM 2295 N N . PRO A 1 292 ? -7.047 -13.614 22.856 1.00 93.81 292 PRO A N 1
ATOM 2296 C CA . PRO A 1 292 ? -5.763 -13.215 23.415 1.00 93.81 292 PRO A CA 1
ATOM 2297 C C . PRO A 1 292 ? -4.704 -14.305 23.229 1.00 93.81 292 PRO A C 1
ATOM 2299 O O . PRO A 1 292 ? -4.861 -15.433 23.705 1.00 93.81 292 PRO A O 1
ATOM 2302 N N . THR A 1 293 ? -3.611 -13.961 22.559 1.00 89.62 293 THR A N 1
ATOM 2303 C CA . THR A 1 293 ? -2.458 -14.833 22.323 1.00 89.62 293 THR A CA 1
ATOM 2304 C C . THR A 1 293 ? -1.261 -14.279 23.083 1.00 89.62 293 THR A C 1
ATOM 2306 O O . THR A 1 293 ? -0.911 -13.115 22.918 1.00 89.62 293 THR A O 1
ATOM 2309 N N . ARG A 1 294 ? -0.642 -15.092 23.947 1.00 77.75 294 ARG A N 1
ATOM 2310 C CA . ARG A 1 294 ? 0.650 -14.760 24.573 1.00 77.75 294 ARG A CA 1
ATOM 2311 C C . ARG A 1 294 ? 1.778 -15.366 23.745 1.00 77.75 294 ARG A C 1
ATOM 2313 O O . ARG A 1 294 ? 1.628 -16.502 23.296 1.00 77.75 294 ARG A O 1
ATOM 2320 N N . GLY A 1 295 ? 2.878 -14.633 23.573 1.00 68.69 295 GLY A N 1
ATOM 2321 C CA . GLY A 1 295 ? 4.005 -15.062 22.738 1.00 68.69 295 GLY A CA 1
ATOM 2322 C C . GLY A 1 295 ? 3.712 -15.039 21.233 1.00 68.69 295 GLY A C 1
ATOM 2323 O O . GLY A 1 295 ? 4.216 -15.897 20.510 1.00 68.69 295 GLY A O 1
ATOM 2324 N N . GLY A 1 296 ? 2.843 -14.123 20.784 1.00 75.50 296 GLY A N 1
ATOM 2325 C CA . GLY A 1 296 ? 2.686 -13.788 19.367 1.00 75.50 296 GLY A CA 1
ATOM 2326 C C . GLY A 1 296 ? 3.827 -12.883 18.892 1.00 75.50 296 GLY A C 1
ATOM 2327 O O . GLY A 1 296 ? 4.976 -13.096 19.266 1.00 75.50 296 GLY A O 1
ATOM 2328 N N . GLU A 1 297 ? 3.509 -11.868 18.088 1.00 84.25 297 GLU A N 1
ATOM 2329 C CA . GLU A 1 297 ? 4.450 -10.776 17.794 1.00 84.25 297 GLU A CA 1
ATOM 2330 C C . GLU A 1 297 ? 4.773 -9.968 19.059 1.00 84.25 297 GLU A C 1
ATOM 2332 O O . GLU A 1 297 ? 5.943 -9.755 19.367 1.00 84.25 297 GLU A O 1
ATOM 2337 N N . THR A 1 298 ? 3.742 -9.634 19.841 1.00 91.25 298 THR A N 1
ATOM 2338 C CA . THR A 1 298 ? 3.850 -8.973 21.148 1.00 91.25 298 THR A CA 1
ATOM 2339 C C . THR A 1 298 ? 3.086 -9.744 22.229 1.00 91.25 298 THR A C 1
ATOM 2341 O O . THR A 1 298 ? 2.246 -10.616 21.957 1.00 91.25 298 THR A O 1
ATOM 2344 N N . ASP A 1 299 ? 3.353 -9.433 23.499 1.00 92.44 299 ASP A N 1
ATOM 2345 C CA . ASP A 1 299 ? 2.671 -10.072 24.636 1.00 92.44 299 ASP A CA 1
ATOM 2346 C C . ASP A 1 299 ? 1.200 -9.641 24.782 1.00 92.44 299 ASP A C 1
ATOM 2348 O O . ASP A 1 299 ? 0.381 -10.321 25.426 1.00 92.44 299 ASP A O 1
ATOM 2352 N N . ASP A 1 300 ? 0.835 -8.516 24.174 1.00 94.88 300 ASP A N 1
ATOM 2353 C CA . ASP A 1 300 ? -0.522 -7.987 24.087 1.00 94.88 300 ASP A CA 1
ATOM 2354 C C . ASP A 1 300 ? -1.200 -8.312 22.739 1.00 94.88 300 ASP A C 1
ATOM 2356 O O . ASP A 1 300 ? -2.144 -7.640 22.337 1.00 94.88 300 ASP A O 1
ATOM 2360 N N . ALA A 1 301 ? -0.784 -9.393 22.072 1.00 95.00 301 ALA A N 1
ATOM 2361 C CA . ALA A 1 301 ? -1.401 -9.844 20.829 1.00 95.00 301 ALA A CA 1
ATOM 2362 C C . ALA A 1 301 ? -2.809 -10.444 20.992 1.00 95.00 301 ALA A C 1
ATOM 2364 O O . ALA A 1 301 ? -3.122 -11.174 21.937 1.00 95.00 301 ALA A O 1
ATOM 2365 N N . CYS A 1 302 ? -3.676 -10.180 20.027 1.00 93.06 302 CYS A N 1
ATOM 2366 C CA . CYS A 1 302 ? -5.033 -10.690 19.920 1.00 93.06 302 CYS A CA 1
ATOM 2367 C C . CYS A 1 302 ? -5.330 -10.993 18.450 1.00 93.06 302 CYS A C 1
ATOM 2369 O O . CYS A 1 302 ? -5.034 -10.180 17.574 1.00 93.06 302 CYS A O 1
ATOM 2371 N N . ARG A 1 303 ? -5.921 -12.159 18.193 1.00 88.69 303 ARG A N 1
ATOM 2372 C CA . ARG A 1 303 ? -6.351 -12.591 16.857 1.00 88.69 303 ARG A CA 1
ATOM 2373 C C . ARG A 1 303 ? -7.854 -12.811 16.795 1.00 88.69 303 ARG A C 1
ATOM 2375 O O . ARG A 1 303 ? -8.437 -13.098 17.869 1.00 88.69 303 ARG A O 1
#

Radius of gyration: 25.29 Å; chains: 1; bounding box: 60×36×66 Å

Sequence (303 aa):
MYLTAVASLRAGHADDVFLLKRPGWVRDTLKQLDEAKRLSGGELFVARWMSGVVRAQVPGLFGERAAAMQDLVWCLAHADKAPNLGWMREVYFHLAALHRQRGEDAAARRYQTLSGFASETRPATFTTPFSEAPVAGHTFSSRLIREVVPGAVYLLSGFEFTEYYFVVSADRRELIAIDAGTRADAARAAHEALRARVPSLPPLTTVLVTHAHWDHVGGQRYFRSLSPSPRFIGRGNYKDELAHDAMANPAGLQLFFGKEFQLADVLSYKPDVTVDRPTELIIRGTRFELLPTRGGETDDACR

pLDDT: mean 92.52, std 6.81, range [63.38, 98.75]